Protein AF-A0A1I4KV75-F1 (afdb_monomer_lite)

Sequence (215 aa):
MKKFAAASISSIAAALMLLAGAPALAQSTPAAAPAVAAAATEPAKPIEPAVAAAVKELFVAMNYRSLMASGMQQMSNNLPVMMRNSMEAGINANPQLGPQDKQVAIVKAEARLPAVVKALQEFLADPKLVDEMMSEIAPLYAANFSVAEIKQLSVFYRSPLGAKMLALSPKLMSEGMQIGQRVVARRMAPLMQQLQAAEQAGKAEQATPAGKVEK

Radius of gyration: 30.88 Å; chains: 1; bounding box: 76×96×61 Å

InterPro domains:
  IPR018637 Domain of unknown function DUF2059 [PF09832] (131-187)

Structure (mmCIF, N/CA/C/O backbone):
data_AF-A0A1I4KV75-F1
#
_entry.id   AF-A0A1I4KV75-F1
#
loop_
_atom_site.group_PDB
_atom_site.id
_atom_site.type_symbol
_atom_site.label_atom_id
_atom_site.label_alt_id
_atom_site.label_comp_id
_atom_site.label_asym_id
_atom_site.label_entity_id
_atom_site.label_seq_id
_atom_site.pdbx_PDB_ins_code
_atom_site.Cartn_x
_atom_site.Cartn_y
_atom_site.Cartn_z
_atom_site.occupancy
_atom_site.B_iso_or_equiv
_atom_site.auth_seq_id
_atom_site.auth_comp_id
_atom_site.auth_asym_id
_atom_site.auth_atom_id
_atom_site.pdbx_PDB_model_num
ATOM 1 N N . MET A 1 1 ? -29.621 -41.730 36.457 1.00 39.56 1 MET A N 1
ATOM 2 C CA . MET A 1 1 ? -29.965 -42.237 35.111 1.00 39.56 1 MET A CA 1
ATOM 3 C C . MET A 1 1 ? -29.889 -41.069 34.139 1.00 39.56 1 MET A C 1
ATOM 5 O O . MET A 1 1 ? -30.526 -40.055 34.375 1.00 39.56 1 MET A O 1
ATOM 9 N N . LYS A 1 2 ? -29.023 -41.181 33.126 1.00 38.41 2 LYS A N 1
ATOM 10 C CA . LYS A 1 2 ? -28.831 -40.223 32.022 1.00 38.41 2 LYS A CA 1
ATOM 11 C C . LYS A 1 2 ? -30.105 -40.128 31.179 1.00 38.41 2 LYS A C 1
ATOM 13 O O . LYS A 1 2 ? -30.609 -41.200 30.869 1.00 38.41 2 LYS A O 1
ATOM 18 N N . LYS A 1 3 ? -30.494 -38.935 30.700 1.00 39.47 3 LYS A N 1
ATOM 19 C CA . LYS A 1 3 ? -30.860 -38.684 29.284 1.00 39.47 3 LYS A CA 1
ATOM 20 C C . LYS A 1 3 ? -30.589 -37.216 28.917 1.00 39.47 3 LYS A C 1
ATOM 22 O O . LYS A 1 3 ? -31.153 -36.304 29.505 1.00 39.47 3 LYS A O 1
ATOM 27 N N . PHE A 1 4 ? -29.679 -37.045 27.962 1.00 35.34 4 PHE A N 1
ATOM 28 C CA . PHE A 1 4 ? -29.367 -35.813 27.244 1.00 35.34 4 PHE A CA 1
ATOM 29 C C . PHE A 1 4 ? -30.468 -35.536 26.211 1.00 35.34 4 PHE A C 1
ATOM 31 O O . PHE A 1 4 ? -30.899 -36.467 25.531 1.00 35.34 4 PHE A O 1
ATOM 38 N N . ALA A 1 5 ? -30.884 -34.277 26.061 1.00 40.34 5 ALA A N 1
ATOM 39 C CA . ALA A 1 5 ? -31.652 -33.827 24.904 1.00 40.34 5 ALA A CA 1
ATOM 40 C C . ALA A 1 5 ? -30.663 -33.354 23.829 1.00 40.34 5 ALA A C 1
ATOM 42 O O . ALA A 1 5 ? -29.937 -32.380 24.025 1.00 40.34 5 ALA A O 1
ATOM 43 N N . ALA A 1 6 ? -30.597 -34.102 22.730 1.00 37.25 6 ALA A N 1
ATOM 44 C CA . ALA A 1 6 ? -29.798 -33.785 21.558 1.00 37.25 6 ALA A CA 1
ATOM 45 C C . ALA A 1 6 ? -30.597 -32.887 20.607 1.00 37.25 6 ALA A C 1
ATOM 47 O O . ALA A 1 6 ? -31.755 -33.162 20.294 1.00 37.25 6 ALA A O 1
ATOM 48 N N . ALA A 1 7 ? -29.935 -31.832 20.140 1.00 35.97 7 ALA A N 1
ATOM 49 C CA . ALA A 1 7 ? -30.340 -31.030 19.001 1.00 35.97 7 ALA A CA 1
ATOM 50 C C . ALA A 1 7 ? -30.438 -31.898 17.735 1.00 35.97 7 ALA A C 1
ATOM 52 O O . ALA A 1 7 ? -29.604 -32.773 17.510 1.00 35.97 7 ALA A O 1
ATOM 53 N N . SER A 1 8 ? -31.430 -31.625 16.889 1.00 36.44 8 SER A N 1
ATOM 54 C CA . SER A 1 8 ? -31.461 -32.107 15.509 1.00 36.44 8 SER A CA 1
ATOM 55 C C . SER A 1 8 ? -31.565 -30.912 14.574 1.00 36.44 8 SER A C 1
ATOM 57 O O . SER A 1 8 ? -32.541 -30.168 14.576 1.00 36.44 8 SER A O 1
ATOM 59 N N . ILE A 1 9 ? -30.486 -30.736 13.821 1.00 41.66 9 ILE A N 1
ATOM 60 C CA . ILE A 1 9 ? -30.328 -29.851 12.674 1.00 41.66 9 ILE A CA 1
ATOM 61 C C . ILE A 1 9 ? -31.128 -30.472 11.522 1.00 41.66 9 ILE A C 1
ATOM 63 O O . ILE A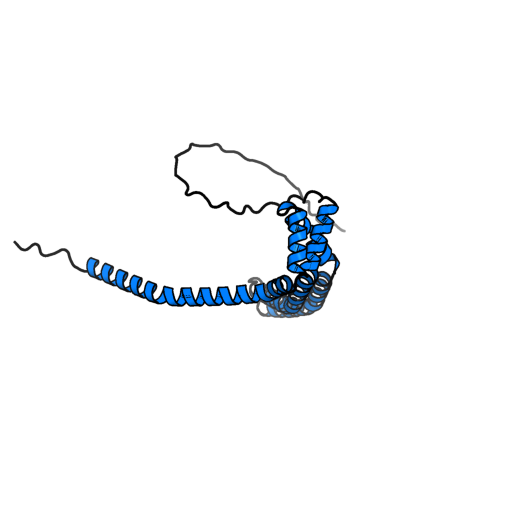 1 9 ? -31.000 -31.667 11.257 1.00 41.66 9 ILE A O 1
ATOM 67 N N . SER A 1 10 ? -31.945 -29.687 10.825 1.00 36.03 10 SER A N 1
ATOM 68 C CA . SER A 1 10 ? -32.497 -30.079 9.525 1.00 36.03 10 SER A CA 1
ATOM 69 C C . SER A 1 10 ? -32.381 -28.921 8.545 1.00 36.03 10 SER A C 1
ATOM 71 O O . SER A 1 10 ? -32.981 -27.865 8.722 1.00 36.03 10 SER A O 1
ATOM 73 N N . SER A 1 11 ? -31.551 -29.156 7.532 1.00 34.50 11 SER A N 1
ATOM 74 C CA . SER A 1 11 ? -31.360 -28.359 6.325 1.00 34.50 11 SER A CA 1
ATOM 75 C C . SER A 1 11 ? -32.553 -28.487 5.378 1.00 34.50 11 SER A C 1
ATOM 77 O O . SER A 1 11 ? -32.949 -29.610 5.090 1.00 34.50 11 SER A O 1
ATOM 79 N N . ILE A 1 12 ? -33.028 -27.374 4.806 1.00 41.50 12 ILE A N 1
ATOM 80 C CA . ILE A 1 12 ? -33.764 -27.298 3.523 1.00 41.50 12 ILE A CA 1
ATOM 81 C C . ILE A 1 12 ? -33.397 -25.921 2.925 1.00 41.50 12 ILE A C 1
ATOM 83 O O . ILE A 1 12 ? -33.737 -24.897 3.503 1.00 41.50 12 ILE A O 1
ATOM 87 N N . ALA A 1 13 ? -32.422 -25.801 2.020 1.00 34.25 13 ALA A N 1
ATOM 88 C CA . ALA A 1 13 ? -32.493 -26.025 0.570 1.00 34.25 13 ALA A CA 1
ATOM 89 C C . ALA A 1 13 ? -33.525 -25.139 -0.170 1.00 34.25 13 ALA A C 1
ATOM 91 O O . ALA A 1 13 ? -34.725 -25.294 -0.009 1.00 34.25 13 ALA A O 1
ATOM 92 N N . ALA A 1 14 ? -32.979 -24.223 -0.979 1.00 34.50 14 ALA A N 1
ATOM 93 C CA . ALA A 1 14 ? -33.470 -23.619 -2.224 1.00 34.50 14 ALA A CA 1
ATOM 94 C C . ALA A 1 14 ? -34.960 -23.731 -2.615 1.00 34.50 14 ALA A C 1
ATOM 96 O O . ALA A 1 14 ? -35.482 -24.827 -2.779 1.00 34.50 14 ALA A O 1
ATOM 97 N N . ALA A 1 15 ? -35.557 -22.589 -2.989 1.00 33.06 15 ALA A N 1
ATOM 98 C CA . ALA A 1 15 ? -35.981 -22.267 -4.367 1.00 33.06 15 ALA A CA 1
ATOM 99 C C . ALA A 1 15 ? -37.085 -21.191 -4.376 1.00 33.06 15 ALA A C 1
ATOM 101 O O . ALA A 1 15 ? -37.998 -21.250 -3.561 1.00 33.06 15 ALA A O 1
ATOM 102 N N . LEU A 1 16 ? -37.013 -20.249 -5.328 1.00 34.81 16 LEU A N 1
ATOM 103 C CA . LEU A 1 16 ? -38.038 -19.989 -6.362 1.00 34.81 16 LEU A CA 1
ATOM 104 C C . LEU A 1 16 ? -37.953 -18.552 -6.897 1.00 34.81 16 LEU A C 1
ATOM 106 O O . LEU A 1 16 ? -38.373 -17.588 -6.263 1.00 34.81 16 LEU A O 1
ATOM 110 N N . MET A 1 17 ? -37.438 -18.447 -8.124 1.00 40.31 17 MET A N 1
ATOM 111 C CA . MET A 1 17 ? -37.775 -17.373 -9.054 1.00 40.31 17 MET A CA 1
ATOM 112 C C . MET A 1 17 ? -39.230 -17.520 -9.520 1.00 40.31 17 MET A C 1
ATOM 114 O O . MET A 1 17 ? -39.648 -18.647 -9.780 1.00 40.31 17 MET A O 1
ATOM 118 N N . LEU A 1 18 ? -39.931 -16.396 -9.725 1.00 39.62 18 LEU A N 1
ATOM 119 C CA . LEU A 1 18 ? -40.628 -15.999 -10.971 1.00 39.62 18 LEU A CA 1
ATOM 120 C C . LEU A 1 18 ? -41.705 -14.935 -10.701 1.00 39.62 18 LEU A C 1
ATOM 122 O O . LEU A 1 18 ? -42.529 -15.119 -9.814 1.00 39.62 18 LEU A O 1
ATOM 126 N N . LEU A 1 19 ? -41.710 -13.882 -11.530 1.00 39.69 19 LEU A N 1
ATOM 127 C CA . LEU A 1 19 ? -42.854 -13.108 -12.065 1.00 39.69 19 LEU A CA 1
ATOM 128 C C . LEU A 1 19 ? -42.232 -12.013 -12.965 1.00 39.69 19 LEU A C 1
ATOM 130 O O . LEU A 1 19 ? -41.505 -11.158 -12.477 1.00 39.69 19 LEU A O 1
ATOM 134 N N . ALA A 1 20 ? -42.167 -12.217 -14.285 1.00 40.31 20 ALA A N 1
ATOM 135 C CA . ALA A 1 20 ? -43.175 -11.853 -15.297 1.00 40.31 20 ALA A CA 1
ATOM 136 C C . ALA A 1 20 ? -43.300 -10.327 -15.520 1.00 40.31 20 ALA A C 1
ATOM 138 O O . ALA A 1 20 ? -43.404 -9.553 -14.577 1.00 40.31 20 ALA A O 1
ATOM 139 N N . GLY A 1 21 ? -43.212 -9.915 -16.791 1.00 35.56 21 GLY A N 1
ATOM 140 C CA . GLY A 1 21 ? -42.805 -8.572 -17.217 1.00 35.56 21 GLY A CA 1
ATOM 141 C C . GLY A 1 21 ? -43.911 -7.573 -17.565 1.00 35.56 21 GLY A C 1
ATOM 142 O O . GLY A 1 21 ? -45.096 -7.875 -17.489 1.00 35.56 21 GLY A O 1
ATOM 143 N N . ALA A 1 22 ? -43.470 -6.384 -17.996 1.00 37.91 22 ALA A N 1
ATOM 144 C CA . ALA A 1 22 ? -44.224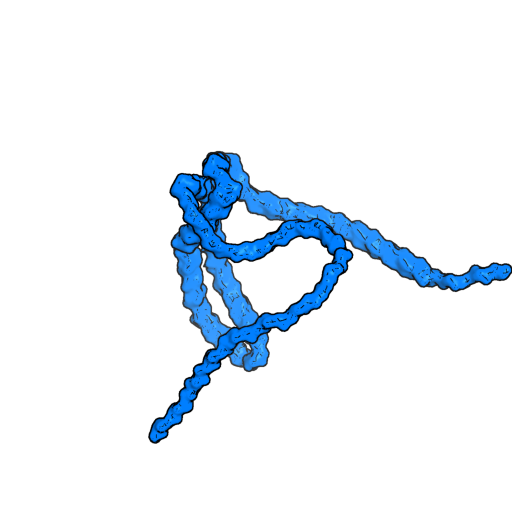 -5.354 -18.721 1.00 37.91 22 ALA A CA 1
ATOM 145 C C . ALA A 1 22 ? -43.234 -4.318 -19.331 1.00 37.91 22 ALA A C 1
ATOM 147 O O . ALA A 1 22 ? -42.076 -4.282 -18.915 1.00 37.91 22 ALA A O 1
ATOM 148 N N . PRO A 1 23 ? -43.639 -3.540 -20.355 1.00 43.91 23 PRO A N 1
ATOM 149 C CA . PRO A 1 23 ? -42.811 -3.206 -21.516 1.00 43.91 23 PRO A CA 1
ATOM 150 C C . PRO A 1 23 ? -42.036 -1.882 -21.426 1.00 43.91 23 PRO A C 1
ATOM 152 O O . PRO A 1 23 ? -42.284 -1.021 -20.586 1.00 43.91 23 PRO A O 1
ATOM 155 N N . ALA A 1 24 ? -41.105 -1.742 -22.370 1.00 45.03 24 ALA A N 1
ATOM 156 C CA . ALA A 1 24 ? -40.268 -0.581 -22.618 1.00 45.03 24 ALA A CA 1
ATOM 157 C C . ALA A 1 24 ? -41.059 0.730 -22.782 1.00 45.03 24 ALA A C 1
ATOM 159 O O . ALA A 1 24 ? -41.931 0.842 -23.642 1.00 45.03 24 ALA A O 1
ATOM 160 N N . LEU A 1 25 ? -40.640 1.756 -22.040 1.00 39.75 25 LEU A N 1
ATOM 161 C CA . LEU A 1 25 ? -40.755 3.149 -22.453 1.00 39.75 25 LEU A CA 1
ATOM 162 C C . LEU A 1 25 ? -39.356 3.753 -22.467 1.00 39.75 25 LEU A C 1
ATOM 164 O O . LEU A 1 25 ? -38.631 3.743 -21.473 1.00 39.75 25 LEU A O 1
ATOM 168 N N . ALA A 1 26 ? -38.989 4.226 -23.651 1.00 47.53 26 ALA A N 1
ATOM 169 C CA . ALA A 1 26 ? -37.747 4.902 -23.947 1.00 47.53 26 ALA A CA 1
ATOM 170 C C . ALA A 1 26 ? -37.521 6.081 -22.994 1.00 47.53 26 ALA A C 1
ATOM 172 O O . ALA A 1 26 ? -38.297 7.036 -22.977 1.00 47.53 26 ALA A O 1
ATOM 173 N N . GLN A 1 27 ? -36.418 6.036 -22.254 1.00 38.22 27 GLN A N 1
ATOM 174 C CA . GLN A 1 27 ? -35.777 7.223 -21.711 1.00 38.22 27 GLN A CA 1
ATOM 175 C C . GLN A 1 27 ? -34.290 7.112 -22.017 1.00 38.22 27 GLN A C 1
ATOM 177 O O . GLN A 1 27 ? -33.605 6.178 -21.607 1.00 38.22 27 GLN A O 1
ATOM 182 N N . SER A 1 28 ? -33.834 8.053 -22.832 1.00 46.66 28 SER A N 1
ATOM 183 C CA . SER A 1 28 ? -32.451 8.285 -23.213 1.00 46.66 28 SER A CA 1
ATOM 184 C C . SER A 1 28 ? -31.557 8.358 -21.976 1.00 46.66 28 SER A C 1
ATOM 186 O O . SER A 1 28 ? -31.542 9.366 -21.269 1.00 46.66 28 SER A O 1
ATOM 188 N N . THR A 1 29 ? -30.798 7.298 -21.724 1.00 37.59 29 THR A N 1
ATOM 189 C CA . THR A 1 29 ? -29.697 7.324 -20.766 1.00 37.59 29 THR A CA 1
ATOM 190 C C . THR A 1 29 ? -28.557 8.164 -21.344 1.00 37.59 29 THR A C 1
ATOM 192 O O . THR A 1 29 ? -28.150 7.905 -22.482 1.00 37.59 29 THR A O 1
ATOM 195 N N . PRO A 1 30 ? -27.996 9.135 -20.598 1.00 46.31 30 PRO A N 1
ATOM 196 C CA . PRO A 1 30 ? -26.697 9.689 -20.954 1.00 46.31 30 PRO A CA 1
ATOM 197 C C . PRO A 1 30 ? -25.707 8.523 -20.989 1.00 46.31 30 PRO A C 1
ATOM 199 O O . PRO A 1 30 ? -25.807 7.621 -20.157 1.00 46.31 30 PRO A O 1
ATOM 202 N N . ALA A 1 31 ? -24.810 8.510 -21.979 1.00 46.38 31 ALA A N 1
ATOM 203 C CA . ALA A 1 31 ? -23.791 7.479 -22.127 1.00 46.38 31 ALA A CA 1
ATOM 204 C C . ALA A 1 31 ? -23.115 7.241 -20.771 1.00 46.38 31 ALA A C 1
ATOM 206 O O . ALA A 1 31 ? -22.368 8.087 -20.276 1.00 46.38 31 ALA A O 1
ATOM 207 N N . ALA A 1 32 ? -23.449 6.113 -20.144 1.00 44.62 32 ALA A N 1
ATOM 208 C CA . ALA A 1 32 ? -22.821 5.686 -18.918 1.00 44.62 32 ALA A CA 1
ATOM 209 C C . ALA A 1 32 ? -21.340 5.501 -19.247 1.00 44.62 32 ALA A C 1
ATOM 211 O O . ALA A 1 32 ? -20.982 4.664 -20.078 1.00 44.62 32 ALA A O 1
ATOM 212 N N . ALA A 1 33 ? -20.480 6.303 -18.613 1.00 49.75 33 ALA A N 1
ATOM 213 C CA . ALA A 1 33 ? -19.083 5.933 -18.457 1.00 49.75 33 ALA A CA 1
ATOM 214 C C . ALA A 1 33 ? -19.054 4.471 -17.985 1.00 49.75 33 ALA A C 1
ATOM 216 O O . ALA A 1 33 ? -19.906 4.114 -17.161 1.00 49.75 33 ALA A O 1
ATOM 217 N N . PRO A 1 34 ? -18.163 3.615 -18.515 1.00 47.00 34 PRO A N 1
ATOM 218 C CA . PRO A 1 34 ? -18.178 2.207 -18.169 1.00 47.00 34 PRO A CA 1
ATOM 219 C C . PRO A 1 34 ? -18.080 2.105 -16.650 1.00 47.00 34 PRO A C 1
ATOM 221 O O . PRO A 1 34 ? -17.081 2.502 -16.048 1.00 47.00 34 PRO A O 1
ATOM 224 N N . ALA A 1 35 ? -19.168 1.637 -16.035 1.00 43.81 35 ALA A N 1
ATOM 225 C CA . ALA A 1 35 ? -19.157 1.222 -14.654 1.00 43.81 35 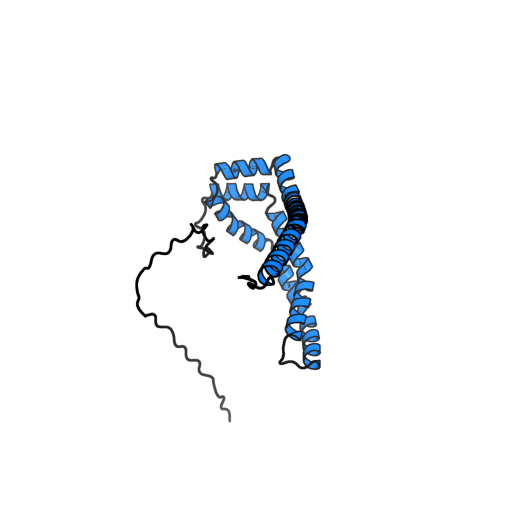ALA A CA 1
ATOM 226 C C . ALA A 1 35 ? -18.014 0.218 -14.558 1.00 43.81 35 ALA A C 1
ATOM 228 O O . ALA A 1 35 ? -17.996 -0.767 -15.301 1.00 43.81 35 ALA A O 1
ATOM 229 N N . VAL A 1 36 ? -17.035 0.505 -13.704 1.00 45.78 36 VAL A N 1
ATOM 230 C CA . VAL A 1 36 ? -16.000 -0.457 -13.343 1.00 45.78 36 VAL A CA 1
ATOM 231 C C . VAL A 1 36 ? -16.746 -1.557 -12.600 1.00 45.78 36 VAL A C 1
ATOM 233 O O . VAL A 1 36 ? -16.941 -1.492 -11.388 1.00 45.78 36 VAL A O 1
ATOM 236 N N . ALA A 1 37 ? -17.305 -2.497 -13.360 1.00 45.00 37 ALA A N 1
ATOM 237 C CA . ALA A 1 37 ? -17.907 -3.692 -12.825 1.00 45.00 37 ALA A CA 1
ATOM 238 C C . ALA A 1 37 ? -16.833 -4.318 -11.944 1.00 45.00 37 ALA A C 1
ATOM 240 O O . ALA A 1 37 ? -15.688 -4.468 -12.379 1.00 45.00 37 ALA A O 1
ATOM 241 N N . ALA A 1 38 ? -17.187 -4.619 -10.697 1.00 45.78 38 ALA A N 1
ATOM 242 C CA . ALA A 1 38 ? -16.385 -5.479 -9.852 1.00 45.78 38 ALA A CA 1
ATOM 243 C C . ALA A 1 38 ? -16.234 -6.801 -10.609 1.00 45.78 38 ALA A C 1
ATOM 245 O O . ALA A 1 38 ? -17.130 -7.644 -10.592 1.00 45.78 38 ALA A O 1
ATOM 246 N N . ALA A 1 39 ? -15.149 -6.920 -11.374 1.00 44.09 39 ALA A N 1
ATOM 247 C CA . ALA A 1 39 ? -14.802 -8.138 -12.060 1.00 44.09 39 ALA A CA 1
ATOM 248 C C . ALA A 1 39 ? -14.574 -9.160 -10.954 1.00 44.09 39 ALA A C 1
ATOM 250 O O . ALA A 1 39 ? -13.638 -9.035 -10.163 1.00 44.09 39 ALA A O 1
ATOM 251 N N . ALA A 1 40 ? -15.480 -10.132 -10.863 1.00 44.16 40 ALA A N 1
ATOM 252 C CA . ALA A 1 40 ? -15.180 -11.372 -10.183 1.00 44.16 40 ALA A CA 1
ATOM 253 C C . ALA A 1 40 ? -13.832 -11.847 -10.738 1.00 44.16 40 ALA A C 1
ATOM 255 O O . ALA A 1 40 ? -13.671 -11.956 -11.955 1.00 44.16 40 ALA A O 1
ATOM 256 N N . THR A 1 41 ? -12.849 -12.021 -9.860 1.00 50.25 41 THR A N 1
ATOM 257 C CA . THR A 1 41 ? -11.524 -12.526 -10.203 1.00 50.25 41 THR A CA 1
ATOM 258 C C . THR A 1 41 ? -11.677 -13.955 -10.707 1.00 50.25 41 THR A C 1
ATOM 260 O O . THR A 1 41 ? -11.640 -14.907 -9.929 1.00 50.25 41 THR A O 1
ATOM 263 N N . GLU A 1 42 ? -11.903 -14.111 -12.013 1.00 49.50 42 GLU A N 1
ATOM 264 C CA . GLU A 1 42 ? -11.624 -15.374 -12.681 1.00 49.50 42 GLU A CA 1
ATOM 265 C C . GLU A 1 42 ? -10.142 -15.699 -12.450 1.00 49.50 42 GLU A C 1
ATOM 267 O O . GLU A 1 42 ? -9.301 -14.799 -12.568 1.00 49.50 42 GLU A O 1
ATOM 272 N N . PRO A 1 43 ? -9.801 -16.951 -12.099 1.00 52.69 43 PRO A N 1
ATOM 273 C CA . PRO A 1 43 ? -8.411 -17.347 -11.951 1.00 52.69 43 PRO A CA 1
ATOM 274 C C . PRO A 1 43 ? -7.674 -17.036 -13.253 1.00 52.69 43 PRO A C 1
ATOM 276 O O . PRO A 1 43 ? -8.072 -17.476 -14.336 1.00 52.69 43 PRO A O 1
ATOM 279 N N . ALA A 1 44 ? -6.624 -16.224 -13.143 1.00 58.62 44 ALA A N 1
ATOM 280 C CA . ALA A 1 44 ? -5.881 -15.757 -14.296 1.00 58.62 44 ALA A CA 1
ATOM 281 C C . ALA A 1 44 ? -5.327 -16.951 -15.087 1.00 58.62 44 ALA A C 1
ATOM 283 O O . ALA A 1 44 ? -4.745 -17.879 -14.520 1.00 58.62 44 ALA A O 1
ATOM 284 N N . LYS A 1 45 ? -5.499 -16.931 -16.415 1.00 62.84 45 LYS A N 1
ATOM 285 C CA . LYS A 1 45 ? -4.897 -17.945 -17.291 1.00 62.84 45 LYS A CA 1
ATOM 286 C C . LYS A 1 45 ? -3.380 -17.997 -17.048 1.00 62.84 45 LYS A C 1
ATOM 288 O O . LYS A 1 45 ? -2.770 -16.932 -16.919 1.00 62.84 45 LYS A O 1
ATOM 293 N N . PRO A 1 46 ? -2.762 -19.194 -17.032 1.00 67.44 46 PRO A N 1
ATOM 294 C CA . PRO A 1 46 ? -1.317 -19.317 -16.892 1.00 67.44 46 PRO A CA 1
ATOM 295 C C . PRO A 1 46 ? -0.598 -18.468 -17.946 1.00 67.44 46 PRO A C 1
ATOM 297 O O . PRO A 1 46 ? -0.848 -18.607 -19.143 1.00 67.44 46 PRO A O 1
ATOM 300 N N . ILE A 1 47 ? 0.274 -17.572 -17.493 1.00 76.81 47 ILE A N 1
ATOM 301 C CA . ILE A 1 47 ? 1.076 -16.711 -18.366 1.00 76.81 47 ILE A CA 1
ATOM 302 C C . ILE A 1 47 ? 2.210 -17.512 -19.012 1.00 76.81 47 ILE A C 1
ATOM 304 O O . ILE A 1 47 ? 2.829 -18.362 -18.370 1.00 76.81 47 ILE A O 1
ATOM 308 N N . GLU A 1 48 ? 2.510 -17.228 -20.282 1.00 83.69 48 GLU A N 1
ATOM 309 C CA . GLU A 1 48 ? 3.635 -17.864 -20.970 1.00 83.69 48 GLU A CA 1
ATOM 310 C C . GLU A 1 48 ? 4.961 -17.594 -20.229 1.00 83.69 48 GLU A C 1
ATOM 312 O O . GLU A 1 48 ? 5.172 -16.477 -19.739 1.00 83.69 48 GLU A O 1
ATOM 317 N N . PRO A 1 49 ? 5.909 -18.553 -20.186 1.00 84.81 49 PRO A N 1
ATOM 318 C CA . PRO A 1 49 ? 7.142 -18.411 -19.406 1.00 84.81 49 PRO A CA 1
ATOM 319 C C . PRO A 1 49 ? 7.968 -17.162 -19.747 1.00 84.81 49 PRO A C 1
ATOM 321 O O . PRO A 1 49 ? 8.536 -16.525 -18.860 1.00 84.81 49 PRO A O 1
ATOM 324 N N . ALA A 1 50 ? 8.015 -16.776 -21.026 1.00 83.00 50 ALA A N 1
ATOM 325 C CA . ALA A 1 50 ? 8.731 -15.580 -21.470 1.00 83.00 50 ALA A CA 1
ATOM 326 C C . ALA A 1 50 ? 8.086 -14.281 -20.953 1.00 83.00 50 ALA A C 1
ATOM 328 O O . ALA A 1 50 ? 8.796 -13.335 -20.602 1.00 83.00 50 ALA A O 1
ATOM 329 N N . VAL A 1 51 ? 6.752 -14.243 -20.873 1.00 86.50 51 VAL A N 1
ATOM 330 C CA . VAL A 1 51 ? 5.991 -13.117 -20.317 1.00 86.50 51 VAL A CA 1
ATOM 331 C C . VAL A 1 51 ? 6.226 -13.038 -18.809 1.00 86.50 51 VAL A C 1
ATOM 333 O O . VAL A 1 51 ? 6.564 -11.974 -18.296 1.00 86.50 51 VAL A O 1
ATOM 336 N N . ALA A 1 52 ? 6.140 -14.174 -18.111 1.00 88.44 52 ALA A N 1
ATOM 337 C CA . ALA A 1 52 ? 6.389 -14.261 -16.673 1.00 88.44 52 ALA A CA 1
ATOM 338 C C . ALA A 1 52 ? 7.789 -13.756 -16.293 1.00 88.44 52 ALA A C 1
ATOM 340 O O . ALA A 1 52 ? 7.942 -12.970 -15.356 1.00 88.44 52 ALA A O 1
ATOM 341 N N . ALA A 1 53 ? 8.809 -14.155 -17.058 1.00 90.62 53 ALA A N 1
ATOM 342 C CA . ALA A 1 53 ? 10.173 -13.678 -16.865 1.00 90.62 53 ALA A CA 1
ATOM 343 C C . ALA A 1 53 ? 10.278 -12.157 -17.065 1.00 90.62 53 ALA A C 1
ATOM 345 O O . ALA A 1 53 ? 10.853 -11.471 -16.223 1.00 90.62 53 ALA A O 1
ATOM 346 N N . ALA A 1 54 ? 9.681 -11.608 -18.129 1.00 93.50 54 ALA A N 1
ATOM 347 C CA . ALA A 1 54 ? 9.706 -10.167 -18.387 1.00 93.50 54 ALA A CA 1
ATOM 348 C C . ALA A 1 54 ? 9.010 -9.356 -17.278 1.00 93.50 54 ALA A C 1
ATOM 350 O O . ALA A 1 54 ? 9.532 -8.328 -16.849 1.00 93.50 54 ALA A O 1
ATOM 351 N N . VAL A 1 55 ? 7.867 -9.828 -16.770 1.00 95.38 55 VAL A N 1
ATOM 352 C CA . VAL A 1 55 ? 7.150 -9.175 -15.662 1.00 95.38 55 VAL A CA 1
ATOM 353 C C . VAL A 1 55 ? 7.962 -9.219 -14.368 1.00 95.38 55 VAL A C 1
ATOM 355 O O . VAL A 1 55 ? 8.047 -8.221 -13.654 1.00 95.38 55 VAL A O 1
ATOM 358 N N . LYS A 1 56 ? 8.627 -10.343 -14.080 1.00 93.19 56 LYS A N 1
ATOM 359 C CA . LYS A 1 56 ? 9.522 -10.450 -12.922 1.00 93.19 56 LYS A CA 1
ATOM 360 C C . LYS A 1 56 ? 10.655 -9.424 -12.992 1.00 93.19 56 LYS A C 1
ATOM 362 O O . LYS A 1 56 ? 10.934 -8.755 -11.998 1.00 93.19 56 LYS A O 1
ATOM 367 N N . GLU A 1 57 ? 11.272 -9.263 -14.161 1.00 95.12 57 GLU A N 1
ATOM 368 C CA . GLU A 1 57 ? 12.309 -8.251 -14.390 1.00 95.12 57 GLU A CA 1
ATOM 369 C C . GLU A 1 57 ? 11.782 -6.824 -14.186 1.00 95.12 57 GLU A C 1
ATOM 371 O O . GLU A 1 57 ? 12.467 -5.998 -13.572 1.00 95.12 57 GLU A O 1
ATOM 376 N N . LEU A 1 58 ? 10.550 -6.547 -14.626 1.00 96.31 58 LEU A N 1
ATOM 377 C CA . LEU A 1 58 ? 9.884 -5.266 -14.396 1.00 96.31 58 LEU A CA 1
ATOM 378 C C . LEU A 1 58 ? 9.660 -5.005 -12.903 1.00 96.31 58 LEU A C 1
ATOM 380 O O . LEU A 1 58 ? 9.976 -3.922 -12.415 1.00 96.31 58 LEU A O 1
ATOM 384 N N . PHE A 1 59 ? 9.177 -5.990 -12.145 1.00 96.25 59 PHE A N 1
ATOM 385 C CA . PHE A 1 59 ? 8.979 -5.838 -10.701 1.00 96.25 59 PHE A CA 1
ATOM 386 C C . PHE A 1 59 ? 10.280 -5.578 -9.947 1.00 96.25 59 PHE A C 1
ATOM 388 O O . PHE A 1 59 ? 10.286 -4.803 -8.987 1.00 96.25 59 PHE A O 1
ATOM 395 N N . VAL A 1 60 ? 11.387 -6.174 -10.394 1.00 96.00 60 VAL A N 1
ATOM 396 C CA . VAL A 1 60 ? 12.721 -5.844 -9.880 1.00 96.00 60 VAL A CA 1
ATOM 397 C C . VAL A 1 60 ? 13.083 -4.399 -10.227 1.00 96.00 60 VAL A C 1
ATOM 399 O O . VAL A 1 60 ? 13.475 -3.650 -9.339 1.00 96.00 60 VAL A O 1
ATOM 402 N N . ALA A 1 61 ? 12.901 -3.976 -11.483 1.00 96.12 61 ALA A N 1
ATOM 403 C CA . ALA A 1 61 ? 13.182 -2.604 -11.918 1.00 96.12 61 ALA A CA 1
ATOM 404 C C . ALA A 1 61 ? 12.370 -1.548 -11.144 1.00 96.12 61 ALA A C 1
ATOM 406 O O . ALA A 1 61 ? 12.866 -0.460 -10.868 1.00 96.12 61 ALA A O 1
ATOM 407 N N . MET A 1 62 ? 11.137 -1.882 -10.760 1.00 95.38 62 MET A N 1
ATOM 408 C CA . MET A 1 62 ? 10.242 -1.023 -9.983 1.00 95.38 62 MET A CA 1
ATOM 409 C C . MET A 1 62 ? 10.427 -1.144 -8.462 1.00 95.38 62 MET A C 1
ATOM 411 O O . MET A 1 62 ? 9.660 -0.548 -7.712 1.00 95.38 62 MET A O 1
ATOM 415 N N . ASN A 1 63 ? 11.391 -1.932 -7.971 1.00 94.06 63 ASN A N 1
ATOM 416 C CA . ASN A 1 63 ? 11.569 -2.209 -6.538 1.00 94.06 63 ASN A CA 1
ATOM 417 C C . ASN A 1 63 ? 10.287 -2.704 -5.834 1.00 94.06 63 ASN A C 1
ATOM 419 O O . ASN A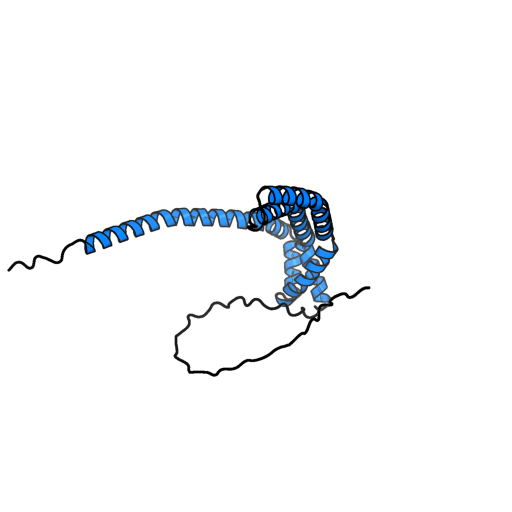 1 63 ? 10.078 -2.450 -4.645 1.00 94.06 63 ASN A O 1
ATOM 423 N N . TYR A 1 64 ? 9.426 -3.423 -6.556 1.00 92.81 64 TYR A N 1
ATOM 424 C CA . TYR A 1 64 ? 8.054 -3.710 -6.134 1.00 92.81 64 TYR A CA 1
ATOM 425 C C . TYR A 1 64 ? 7.994 -4.517 -4.831 1.00 92.81 64 TYR A C 1
ATOM 427 O O . TYR A 1 64 ? 7.226 -4.199 -3.926 1.00 92.81 64 TYR A O 1
ATOM 435 N N . ARG A 1 65 ? 8.897 -5.493 -4.681 1.00 93.81 65 ARG A N 1
ATOM 436 C CA . ARG A 1 65 ? 9.054 -6.280 -3.449 1.00 93.81 65 ARG A CA 1
ATOM 437 C C . ARG A 1 65 ? 9.380 -5.415 -2.236 1.00 93.81 65 ARG A C 1
ATOM 439 O O . ARG A 1 65 ? 8.761 -5.570 -1.191 1.00 93.81 65 ARG A O 1
ATOM 446 N N . SER A 1 66 ? 10.362 -4.523 -2.373 1.00 92.75 66 SER A N 1
ATOM 447 C CA . SER A 1 66 ? 10.783 -3.639 -1.280 1.00 92.75 66 SER A CA 1
ATOM 448 C C . SER A 1 66 ? 9.657 -2.682 -0.892 1.00 92.75 66 SER A C 1
ATOM 450 O O . SER A 1 66 ? 9.390 -2.480 0.292 1.00 92.75 66 SER A O 1
ATOM 452 N N . LEU A 1 67 ? 8.944 -2.156 -1.892 1.00 92.00 67 LEU A N 1
ATOM 453 C CA . LEU A 1 67 ? 7.777 -1.306 -1.687 1.00 92.00 67 LEU A CA 1
ATOM 454 C C . LEU A 1 67 ? 6.672 -2.038 -0.908 1.00 92.00 67 LEU A C 1
ATOM 456 O O . LEU A 1 67 ? 6.187 -1.511 0.091 1.00 92.00 67 LEU A O 1
ATOM 460 N N . MET A 1 68 ? 6.313 -3.259 -1.319 1.00 93.25 68 MET A N 1
ATOM 461 C CA . MET A 1 68 ? 5.312 -4.078 -0.627 1.00 93.25 68 MET A CA 1
ATOM 462 C C . MET A 1 68 ? 5.730 -4.424 0.799 1.00 93.25 68 MET A C 1
ATOM 464 O O . MET A 1 68 ? 4.958 -4.199 1.727 1.00 93.25 68 MET A O 1
ATOM 468 N N . ALA A 1 69 ? 6.958 -4.913 0.983 1.00 92.50 69 ALA A N 1
ATOM 469 C CA . ALA A 1 69 ? 7.481 -5.260 2.300 1.00 92.50 69 ALA A CA 1
ATOM 470 C C . ALA A 1 69 ? 7.490 -4.044 3.240 1.00 92.50 69 ALA A C 1
ATOM 472 O O . ALA A 1 69 ? 7.070 -4.140 4.390 1.00 92.50 69 ALA A O 1
ATOM 473 N N . SER A 1 70 ? 7.887 -2.871 2.738 1.00 92.44 70 SER A N 1
ATOM 474 C CA . SER A 1 70 ? 7.854 -1.624 3.509 1.00 92.44 70 SER A CA 1
ATOM 475 C C . SER A 1 70 ? 6.425 -1.222 3.888 1.00 92.44 70 SER A C 1
ATOM 477 O O . SER A 1 70 ? 6.188 -0.801 5.019 1.00 92.44 70 SER A O 1
ATOM 479 N N . GLY A 1 71 ? 5.461 -1.385 2.975 1.00 92.69 71 GLY A N 1
ATOM 480 C CA . GLY A 1 71 ? 4.044 -1.137 3.250 1.00 92.69 71 GLY A CA 1
ATOM 481 C C . GLY A 1 71 ? 3.478 -2.077 4.318 1.00 92.69 71 GLY A C 1
ATOM 482 O O . GLY A 1 71 ? 2.840 -1.620 5.268 1.00 92.69 71 GLY A O 1
ATOM 483 N N . MET A 1 72 ? 3.772 -3.377 4.223 1.00 94.56 72 MET A N 1
ATOM 484 C CA . MET A 1 72 ? 3.379 -4.360 5.239 1.00 94.56 72 MET A CA 1
ATOM 485 C C . MET A 1 72 ? 4.028 -4.065 6.590 1.00 94.56 72 MET A C 1
ATOM 487 O O . MET A 1 72 ? 3.353 -4.143 7.614 1.00 94.56 72 MET A O 1
ATOM 491 N N . GLN A 1 73 ? 5.297 -3.652 6.611 1.00 93.88 73 GLN A N 1
ATOM 492 C CA . GLN A 1 73 ? 5.980 -3.265 7.843 1.00 93.88 73 GLN A CA 1
ATOM 493 C C . GLN A 1 73 ? 5.314 -2.052 8.503 1.00 93.88 73 GLN A C 1
ATOM 495 O O . GLN A 1 73 ? 5.102 -2.044 9.715 1.00 93.88 73 GLN A O 1
ATOM 500 N N . GLN A 1 74 ? 4.945 -1.033 7.723 1.00 94.38 74 GLN A N 1
ATOM 501 C CA . GLN A 1 74 ? 4.207 0.122 8.242 1.00 94.38 74 GLN A CA 1
ATOM 502 C C . GLN A 1 74 ? 2.848 -0.291 8.816 1.00 94.38 74 GLN A C 1
ATOM 504 O O . GLN A 1 74 ? 2.479 0.152 9.905 1.00 94.38 74 GLN A O 1
ATOM 509 N N . MET A 1 75 ? 2.126 -1.178 8.126 1.00 95.06 75 MET A N 1
ATOM 510 C CA . MET A 1 75 ? 0.861 -1.717 8.623 1.00 95.06 75 MET A CA 1
ATOM 511 C C . MET A 1 75 ? 1.055 -2.504 9.926 1.00 95.06 75 MET A C 1
ATOM 513 O O . MET A 1 75 ? 0.343 -2.265 10.897 1.00 95.06 75 MET A O 1
ATOM 517 N N . SER A 1 76 ? 2.061 -3.377 9.974 1.00 95.31 76 SER A N 1
ATOM 518 C CA . SER A 1 76 ? 2.447 -4.184 11.138 1.00 95.31 76 SER A CA 1
ATOM 519 C C . SER A 1 76 ? 2.794 -3.327 12.364 1.00 95.31 76 SER A C 1
ATOM 521 O O . SER A 1 76 ? 2.389 -3.649 13.484 1.00 95.31 76 SER A O 1
ATOM 523 N N . ASN A 1 77 ? 3.464 -2.188 12.156 1.00 95.38 77 ASN A N 1
ATOM 524 C CA . ASN A 1 77 ? 3.795 -1.234 13.217 1.00 95.38 77 ASN A CA 1
ATOM 525 C C . ASN A 1 77 ? 2.552 -0.516 13.778 1.00 95.38 77 ASN A C 1
ATOM 527 O O . ASN A 1 77 ? 2.493 -0.228 14.973 1.00 95.38 77 ASN A O 1
ATOM 531 N N . ASN A 1 78 ? 1.553 -0.238 12.935 1.00 95.62 78 ASN A N 1
ATOM 532 C CA . ASN A 1 78 ? 0.330 0.475 13.330 1.00 95.62 78 ASN A CA 1
ATOM 533 C C . ASN A 1 78 ? -0.769 -0.455 13.869 1.00 95.62 78 ASN A C 1
ATOM 535 O O . ASN A 1 78 ? -1.666 -0.012 14.596 1.00 95.62 78 ASN A O 1
ATOM 539 N N . LEU A 1 79 ? -0.695 -1.744 13.537 1.00 95.38 79 LEU A N 1
ATOM 540 C CA . LEU A 1 79 ? -1.690 -2.754 13.877 1.00 95.38 79 LEU A CA 1
ATOM 541 C C . LEU A 1 79 ? -2.056 -2.805 15.375 1.00 95.38 79 LEU A C 1
ATOM 543 O O . LEU A 1 79 ? -3.252 -2.829 15.670 1.00 95.38 79 LEU A O 1
ATOM 547 N N . PRO A 1 80 ? -1.113 -2.755 16.341 1.00 95.25 80 PRO A N 1
ATOM 548 C CA . PRO A 1 80 ? -1.460 -2.874 17.758 1.00 95.25 80 PRO A CA 1
ATOM 549 C C . PRO A 1 80 ? -2.377 -1.748 18.244 1.00 95.25 80 PRO A C 1
ATOM 551 O O . PRO A 1 80 ? -3.307 -1.985 19.016 1.00 95.25 80 PRO A O 1
ATOM 554 N N . VAL A 1 81 ? -2.127 -0.518 17.784 1.00 95.94 81 VAL A N 1
ATOM 555 C CA . VAL A 1 81 ? -2.934 0.655 18.145 1.00 95.94 81 VAL A CA 1
ATOM 556 C C . VAL A 1 81 ? -4.317 0.551 17.511 1.00 95.94 81 VAL A C 1
ATOM 558 O O . VAL A 1 81 ? -5.319 0.728 18.200 1.00 95.94 81 VAL A O 1
ATOM 561 N N . MET A 1 82 ? -4.383 0.194 16.226 1.00 96.19 82 MET A N 1
ATOM 562 C CA . MET A 1 82 ? -5.655 0.027 15.521 1.00 96.19 82 MET A CA 1
ATOM 563 C C . MET A 1 82 ? -6.530 -1.049 16.174 1.00 96.19 82 MET A C 1
ATOM 565 O O . MET A 1 82 ? -7.718 -0.824 16.405 1.00 96.19 82 MET A O 1
ATOM 569 N N . MET A 1 83 ? -5.945 -2.200 16.512 1.00 95.69 83 MET A N 1
ATOM 570 C CA . MET A 1 83 ? -6.677 -3.297 17.141 1.00 95.69 83 MET A CA 1
ATOM 571 C C . MET A 1 83 ? -7.168 -2.934 18.538 1.00 95.69 83 MET A C 1
ATOM 573 O O . MET A 1 83 ? -8.319 -3.229 18.853 1.00 95.69 83 MET A O 1
ATOM 577 N N . ARG A 1 84 ? -6.344 -2.261 19.354 1.00 95.62 84 ARG A N 1
ATOM 578 C CA . ARG A 1 84 ? -6.767 -1.779 20.676 1.00 95.62 84 ARG A CA 1
ATOM 579 C C . ARG A 1 84 ? -7.970 -0.845 20.559 1.00 95.62 84 ARG A C 1
ATOM 581 O O . ARG A 1 84 ? -9.001 -1.104 21.171 1.00 95.62 84 ARG A O 1
ATOM 588 N N . ASN A 1 85 ? -7.871 0.169 19.701 1.00 96.44 85 ASN A N 1
ATOM 589 C CA . ASN A 1 85 ? -8.940 1.149 19.514 1.00 96.44 85 ASN A CA 1
ATOM 590 C C . ASN A 1 85 ? -10.233 0.489 19.006 1.00 96.44 85 ASN A C 1
ATOM 592 O O . ASN A 1 85 ? -11.318 0.778 19.505 1.00 96.44 85 ASN A O 1
ATOM 596 N N . SER A 1 86 ? -10.127 -0.429 18.037 1.00 95.44 86 SER A N 1
ATOM 597 C CA . SER A 1 86 ? -11.286 -1.159 17.507 1.00 95.44 86 SER A CA 1
ATOM 598 C C . SER A 1 86 ? -11.933 -2.063 18.559 1.00 95.44 86 SER A C 1
ATOM 600 O O . SER A 1 86 ? -13.157 -2.176 18.606 1.00 95.44 86 SER A O 1
ATOM 602 N N . MET A 1 87 ? -11.123 -2.719 19.389 1.00 95.25 87 MET A N 1
ATOM 603 C CA . MET A 1 87 ? -11.582 -3.588 20.468 1.00 95.25 87 MET A CA 1
ATOM 604 C C . MET A 1 87 ? -12.326 -2.789 21.544 1.00 95.25 87 MET A C 1
ATOM 606 O O . MET A 1 87 ? -13.447 -3.150 21.901 1.00 95.25 87 MET A O 1
ATOM 610 N N . GLU A 1 88 ? -11.744 -1.687 22.022 1.00 95.19 88 GLU A N 1
ATOM 611 C CA . GLU A 1 88 ? -12.373 -0.800 23.008 1.00 95.19 88 GLU A CA 1
ATOM 612 C C . GLU A 1 88 ? -13.690 -0.222 22.486 1.00 95.19 88 GLU A C 1
ATOM 614 O O . GLU A 1 88 ? -14.709 -0.276 23.177 1.00 95.19 88 GLU A O 1
ATOM 619 N N . ALA A 1 89 ? -13.702 0.273 21.245 1.00 96.38 89 ALA A N 1
ATOM 620 C CA . ALA A 1 89 ? -14.908 0.801 20.617 1.00 96.38 89 ALA A CA 1
ATOM 621 C C . ALA A 1 89 ? -16.022 -0.254 20.540 1.00 96.38 89 ALA A C 1
ATOM 623 O O . ALA A 1 89 ? -17.166 0.035 20.892 1.00 96.38 89 ALA A O 1
ATOM 624 N N . GLY A 1 90 ? -15.691 -1.489 20.146 1.00 95.88 90 GLY A N 1
ATOM 625 C CA . GLY A 1 90 ? -16.654 -2.590 20.071 1.00 95.88 90 GLY A CA 1
ATOM 626 C C . GLY A 1 90 ? -17.255 -2.966 21.429 1.00 95.88 90 GLY A C 1
ATOM 627 O O . GLY A 1 90 ? -18.465 -3.166 21.533 1.00 95.88 90 GLY A O 1
ATOM 628 N N . ILE A 1 91 ? -16.441 -3.013 22.489 1.00 96.06 91 ILE A N 1
ATOM 629 C CA . ILE A 1 91 ? -16.925 -3.300 23.850 1.00 96.06 91 ILE A CA 1
ATOM 630 C C . ILE A 1 91 ? -17.806 -2.153 24.362 1.00 96.06 91 ILE A C 1
ATOM 632 O O . ILE A 1 91 ? -18.885 -2.389 24.911 1.00 96.06 91 ILE A O 1
ATOM 636 N N . ASN A 1 92 ? -17.383 -0.908 24.141 1.00 94.94 92 ASN A N 1
ATOM 637 C CA . ASN A 1 92 ? -18.118 0.274 24.585 1.00 94.94 92 ASN A CA 1
ATOM 638 C C . ASN A 1 92 ? -19.466 0.432 23.875 1.00 94.94 92 ASN A C 1
ATOM 640 O O . ASN A 1 92 ? -20.442 0.829 24.516 1.00 94.94 92 ASN A O 1
ATOM 644 N N . ALA A 1 93 ? -19.543 0.066 22.595 1.00 96.25 93 ALA A N 1
ATOM 645 C CA . ALA A 1 93 ? -20.766 0.118 21.802 1.00 96.25 93 ALA A CA 1
ATOM 646 C C . ALA A 1 93 ? -21.778 -0.988 22.146 1.00 96.25 93 ALA A C 1
ATOM 648 O O . ALA A 1 93 ? -22.931 -0.888 21.736 1.00 96.25 93 ALA A O 1
ATOM 649 N N . ASN A 1 94 ? -21.394 -2.030 22.893 1.00 95.62 94 ASN A N 1
ATOM 650 C CA . ASN A 1 94 ? -22.301 -3.128 23.222 1.00 95.62 94 ASN A CA 1
ATOM 651 C C . ASN A 1 94 ? -23.352 -2.689 24.271 1.00 95.62 94 ASN A C 1
ATOM 653 O O . ASN A 1 94 ? -22.977 -2.403 25.416 1.00 95.62 94 ASN A O 1
ATOM 657 N N . PRO A 1 95 ? -24.658 -2.649 23.930 1.00 94.81 95 PRO A N 1
ATOM 658 C CA . PRO A 1 95 ? -25.707 -2.244 24.865 1.00 94.81 95 PRO A CA 1
ATOM 659 C C . PRO A 1 95 ? -26.065 -3.337 25.883 1.00 94.81 95 PRO A C 1
ATOM 661 O O . PRO A 1 95 ? -26.735 -3.046 26.866 1.00 94.81 95 PRO A O 1
ATOM 664 N N . GLN A 1 96 ? -25.630 -4.585 25.668 1.00 94.88 96 GLN A N 1
ATOM 665 C CA . GLN A 1 96 ? -25.915 -5.706 26.571 1.00 94.88 96 GLN A CA 1
ATOM 666 C C . GLN A 1 96 ? -24.973 -5.771 27.781 1.00 94.88 96 GLN A C 1
ATOM 668 O O . GLN A 1 96 ? -25.231 -6.536 28.705 1.00 94.88 96 GLN A O 1
ATOM 673 N N . LEU A 1 97 ? -23.879 -5.004 27.780 1.00 93.50 97 LEU A N 1
ATOM 674 C CA . LEU A 1 97 ? -22.907 -4.991 28.873 1.00 93.50 97 LEU A CA 1
ATOM 675 C C . LEU A 1 97 ? -23.125 -3.774 29.775 1.00 93.50 97 LEU A C 1
ATOM 677 O O . LEU A 1 97 ? -23.170 -2.637 29.296 1.00 93.50 97 LEU A O 1
ATOM 681 N N . GLY A 1 98 ? -23.190 -4.005 31.087 1.00 95.06 98 GLY A N 1
ATOM 682 C CA . GLY A 1 98 ? -23.135 -2.931 32.075 1.00 95.06 98 GLY A CA 1
ATOM 683 C C . GLY A 1 98 ? -21.734 -2.301 32.159 1.00 95.06 98 GLY A C 1
ATOM 684 O O . GLY A 1 98 ? -20.763 -2.881 31.670 1.00 95.06 98 GLY A O 1
ATOM 685 N N . PRO A 1 99 ? -21.575 -1.127 32.801 1.00 92.38 99 PRO A N 1
ATOM 686 C CA . PRO A 1 99 ? -20.279 -0.444 32.896 1.00 92.38 99 PRO A CA 1
ATOM 687 C C . PRO A 1 99 ? -19.161 -1.297 33.516 1.00 92.38 99 PRO A C 1
ATOM 689 O O . PRO A 1 99 ? -18.026 -1.270 33.045 1.00 92.38 99 PRO A O 1
ATOM 692 N N . GLN A 1 100 ? -19.481 -2.092 34.542 1.00 93.25 100 GLN A N 1
ATOM 693 C CA . GLN A 1 100 ? -18.511 -2.984 35.187 1.00 93.25 100 GLN A CA 1
ATOM 694 C C . GLN A 1 100 ? -18.114 -4.146 34.267 1.00 93.25 100 GLN A C 1
ATOM 696 O O . GLN A 1 100 ? -16.927 -4.433 34.118 1.00 93.25 100 GLN A O 1
ATOM 701 N N . ASP A 1 101 ? -19.083 -4.755 33.581 1.00 95.44 101 ASP A N 1
ATOM 702 C CA . ASP A 1 101 ? -18.823 -5.848 32.640 1.00 95.44 101 ASP A CA 1
ATOM 703 C C . ASP A 1 101 ? -17.979 -5.385 31.450 1.00 95.44 101 ASP A C 1
ATOM 705 O O . ASP A 1 101 ? -17.102 -6.117 30.992 1.00 95.44 101 ASP A O 1
ATOM 709 N N . LYS A 1 102 ? -18.189 -4.147 30.977 1.00 95.94 102 LYS A N 1
ATOM 710 C CA . LYS A 1 102 ? -17.353 -3.522 29.940 1.00 95.94 102 LYS A CA 1
ATOM 711 C C . LYS A 1 102 ? -15.903 -3.403 30.389 1.00 95.94 102 LYS A C 1
ATOM 713 O O . LYS A 1 102 ? -15.012 -3.810 29.648 1.00 95.94 102 LYS A O 1
ATOM 718 N N . GLN A 1 103 ? -15.659 -2.918 31.606 1.00 94.50 103 GLN A N 1
ATOM 719 C CA . GLN A 1 103 ? -14.298 -2.796 32.129 1.00 94.50 103 GLN A CA 1
ATOM 720 C C . GLN A 1 103 ? -13.610 -4.163 32.247 1.00 94.50 103 GLN A C 1
ATOM 722 O O . GLN A 1 103 ? -12.461 -4.320 31.833 1.00 94.50 103 GLN A O 1
ATOM 727 N N . VAL A 1 104 ? -14.317 -5.175 32.759 1.00 95.81 104 VAL A N 1
ATOM 728 C CA . VAL A 1 104 ? -13.801 -6.551 32.845 1.00 95.81 104 VAL A CA 1
ATOM 729 C C . VAL A 1 104 ? -13.514 -7.119 31.451 1.00 95.81 104 VAL A C 1
ATOM 731 O O . VAL A 1 104 ? -12.483 -7.765 31.241 1.00 95.81 104 VAL A O 1
ATOM 734 N N . ALA A 1 105 ? -14.396 -6.864 30.481 1.00 95.31 105 ALA A N 1
ATOM 735 C CA . ALA A 1 105 ? -14.213 -7.287 29.099 1.00 95.31 105 ALA A CA 1
ATOM 736 C C . ALA A 1 105 ? -12.986 -6.630 28.451 1.00 95.31 105 ALA A C 1
ATOM 738 O O . ALA A 1 105 ? -12.226 -7.339 27.790 1.00 95.31 105 ALA A O 1
ATOM 739 N N . ILE A 1 106 ? -12.755 -5.330 28.679 1.00 95.44 106 ILE A N 1
ATOM 740 C CA . ILE A 1 106 ? -11.571 -4.609 28.182 1.00 95.44 106 ILE A CA 1
ATOM 741 C C . ILE A 1 106 ? -10.301 -5.257 28.729 1.00 95.44 106 ILE A C 1
ATOM 743 O O . ILE A 1 106 ? -9.475 -5.707 27.942 1.00 95.44 106 ILE A O 1
ATOM 747 N N . VAL A 1 107 ? -10.188 -5.425 30.051 1.00 95.88 107 VAL A N 1
ATOM 748 C CA . VAL A 1 107 ? -9.001 -6.032 30.687 1.00 95.88 107 VA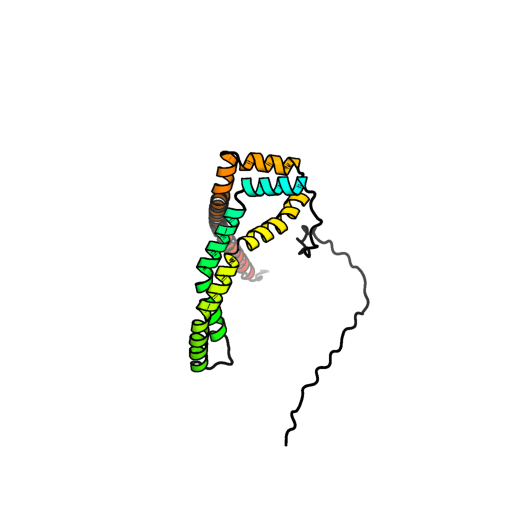L A CA 1
ATOM 749 C C . VAL A 1 107 ? -8.731 -7.441 30.145 1.00 95.88 107 VAL A C 1
ATOM 751 O O . VAL A 1 107 ? -7.598 -7.799 29.817 1.00 95.88 107 VAL A O 1
ATOM 754 N N . LYS A 1 108 ? -9.780 -8.261 30.001 1.00 95.12 108 LYS A N 1
ATOM 755 C CA . LYS A 1 108 ? -9.657 -9.620 29.453 1.00 95.12 108 LYS A CA 1
ATOM 756 C C . LYS A 1 108 ? -9.208 -9.618 27.991 1.00 95.12 108 LYS A C 1
ATOM 758 O O . LYS A 1 108 ? -8.475 -10.519 27.578 1.00 95.12 108 LYS A O 1
ATOM 763 N N . ALA A 1 109 ? -9.683 -8.661 27.202 1.00 94.00 109 ALA A N 1
ATOM 764 C CA . ALA A 1 109 ? -9.347 -8.550 25.794 1.00 94.00 109 ALA A CA 1
ATOM 765 C C . ALA A 1 109 ? -7.918 -8.007 25.602 1.00 94.00 109 ALA A C 1
ATOM 767 O O . ALA A 1 109 ? -7.153 -8.584 24.828 1.00 94.00 109 ALA A O 1
ATOM 768 N N . GLU A 1 110 ? -7.505 -7.014 26.394 1.00 94.25 110 GLU A N 1
ATOM 769 C CA . GLU A 1 110 ? -6.128 -6.508 26.439 1.00 94.25 110 GLU A CA 1
ATOM 770 C C . GLU A 1 110 ? -5.116 -7.605 26.775 1.00 94.25 110 GLU A C 1
ATOM 772 O O . GLU A 1 110 ? -4.075 -7.690 26.130 1.00 94.25 110 GLU A O 1
ATOM 777 N N . ALA A 1 111 ? -5.436 -8.506 27.708 1.00 96.31 111 ALA A N 1
ATOM 778 C CA . ALA A 1 111 ? -4.561 -9.628 28.050 1.00 96.31 111 ALA A CA 1
ATOM 779 C C . ALA A 1 111 ? -4.321 -10.598 26.874 1.00 96.31 111 ALA A C 1
ATOM 781 O O . ALA A 1 111 ? -3.302 -11.286 26.827 1.00 96.31 111 ALA A O 1
ATOM 782 N N . ARG A 1 112 ? -5.254 -10.669 25.916 1.00 94.75 112 ARG A N 1
ATOM 783 C CA . ARG A 1 112 ? -5.147 -11.523 24.718 1.00 94.75 112 ARG A CA 1
ATOM 784 C C . ARG A 1 112 ? -4.513 -10.799 23.536 1.00 94.75 112 ARG A C 1
ATOM 786 O O . ARG A 1 112 ? -3.968 -11.454 22.647 1.00 94.75 112 ARG A O 1
ATOM 793 N N . LEU A 1 113 ? -4.579 -9.470 23.524 1.00 95.06 113 LEU A N 1
ATOM 794 C CA . LEU A 1 113 ? -4.170 -8.645 22.397 1.00 95.06 113 LEU A CA 1
ATOM 795 C C . LEU A 1 113 ? -2.709 -8.878 21.962 1.00 95.06 113 LEU A C 1
ATOM 797 O O . LEU A 1 113 ? -2.506 -9.036 20.760 1.00 95.06 113 LEU A O 1
ATOM 801 N N . PRO A 1 114 ? -1.703 -8.996 22.856 1.00 95.62 114 PRO A N 1
ATOM 802 C CA . PRO A 1 114 ? -0.319 -9.241 22.444 1.00 95.62 114 PRO A CA 1
ATOM 803 C C . PRO A 1 114 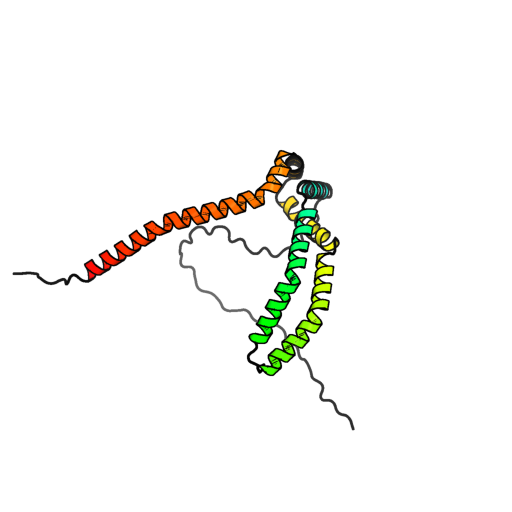? -0.132 -10.513 21.611 1.00 95.62 114 PRO A C 1
ATOM 805 O O . PRO A 1 114 ? 0.618 -10.501 20.640 1.00 95.62 114 PRO A O 1
ATOM 808 N N . ALA A 1 115 ? -0.827 -11.602 21.956 1.00 96.56 115 ALA A N 1
ATOM 809 C CA . ALA A 1 115 ? -0.725 -12.860 21.220 1.00 96.56 115 ALA A CA 1
ATOM 810 C C . ALA A 1 115 ? -1.336 -12.744 19.816 1.00 96.56 115 ALA A C 1
ATOM 812 O O . ALA A 1 115 ? -0.751 -13.221 18.846 1.00 96.56 115 ALA A O 1
ATOM 813 N N . VAL A 1 116 ? -2.484 -12.068 19.702 1.00 96.12 116 VAL A N 1
ATOM 814 C CA . VAL A 1 116 ? -3.140 -11.821 18.409 1.00 96.12 116 VAL A CA 1
ATOM 815 C C . VAL A 1 116 ? -2.292 -10.897 17.537 1.00 96.12 116 VAL A C 1
ATOM 817 O O . VAL A 1 116 ? -2.075 -11.189 16.364 1.00 96.12 116 VAL A O 1
ATOM 820 N N . VAL A 1 117 ? -1.777 -9.810 18.117 1.00 96.38 117 VAL A N 1
ATOM 821 C CA . VAL A 1 117 ? -0.867 -8.879 17.441 1.00 96.38 117 VAL A CA 1
ATOM 822 C C . VAL A 1 117 ? 0.351 -9.629 16.921 1.00 96.38 117 VAL A C 1
ATOM 824 O O . VAL A 1 117 ? 0.647 -9.524 15.739 1.00 96.38 117 VAL A O 1
ATOM 827 N N . LYS A 1 118 ? 1.010 -10.436 17.759 1.00 96.69 118 LYS A N 1
ATOM 828 C CA . LYS A 1 118 ? 2.179 -11.220 17.352 1.00 96.69 118 LYS A CA 1
ATOM 829 C C . LYS A 1 118 ? 1.868 -12.137 16.164 1.00 96.69 118 LYS A C 1
ATOM 831 O O . LYS A 1 118 ? 2.601 -12.104 15.185 1.00 96.69 118 LYS A O 1
ATOM 836 N N . ALA A 1 119 ? 0.772 -12.894 16.220 1.00 97.12 119 ALA A N 1
ATOM 837 C CA . ALA A 1 119 ? 0.388 -13.798 15.134 1.00 97.12 119 ALA A CA 1
ATOM 838 C C . ALA A 1 119 ? 0.149 -13.053 13.808 1.00 97.12 119 ALA A C 1
ATOM 840 O O . ALA A 1 119 ? 0.583 -13.502 12.750 1.00 97.12 119 ALA A O 1
ATOM 841 N N . LEU A 1 120 ? -0.506 -11.889 13.856 1.00 96.25 120 LEU A N 1
ATOM 842 C CA . LEU A 1 120 ? -0.715 -11.065 12.665 1.00 96.25 120 LEU A CA 1
ATOM 843 C C . LEU A 1 120 ? 0.581 -10.423 12.161 1.00 96.25 120 LEU A C 1
ATOM 845 O O . LEU A 1 120 ? 0.780 -10.325 10.956 1.00 96.25 120 LEU A O 1
ATOM 849 N N . GLN A 1 121 ? 1.473 -9.999 13.055 1.00 94.88 121 GLN A N 1
ATOM 850 C CA . GLN A 1 121 ? 2.781 -9.473 12.667 1.00 94.88 121 GLN A CA 1
ATOM 851 C C . GLN A 1 121 ? 3.638 -10.548 11.992 1.00 94.88 121 GLN A C 1
ATOM 853 O O . GLN A 1 121 ? 4.266 -10.259 10.979 1.00 94.88 121 GLN A O 1
ATOM 858 N N . GLU A 1 122 ? 3.628 -11.781 12.503 1.00 95.81 122 GLU A N 1
ATOM 859 C CA . GLU A 1 122 ? 4.302 -12.929 11.884 1.00 95.81 122 GLU A CA 1
ATOM 860 C C . GLU A 1 122 ? 3.718 -13.245 10.504 1.00 95.81 122 GLU A C 1
ATOM 862 O O . GLU A 1 122 ? 4.473 -13.420 9.552 1.00 95.81 122 GLU A O 1
ATOM 867 N N . PHE A 1 123 ? 2.388 -13.230 10.372 1.00 95.69 123 PHE A N 1
ATOM 868 C CA . PHE A 1 123 ? 1.712 -13.390 9.083 1.00 95.69 123 PHE A CA 1
ATOM 869 C C . PHE A 1 123 ? 2.138 -12.319 8.065 1.00 95.69 123 PHE A C 1
ATOM 871 O O . PHE A 1 123 ? 2.476 -12.641 6.931 1.00 95.69 123 PHE A O 1
ATOM 878 N N . LEU A 1 124 ? 2.166 -11.044 8.467 1.00 95.00 124 LEU A N 1
ATOM 879 C CA . LEU A 1 124 ? 2.556 -9.933 7.588 1.00 95.00 124 LEU A CA 1
ATOM 880 C C . LEU A 1 124 ? 4.055 -9.894 7.272 1.00 95.00 124 LEU A C 1
ATOM 882 O O . LEU A 1 124 ? 4.454 -9.270 6.291 1.00 95.00 124 LEU A O 1
ATOM 886 N N . ALA A 1 125 ? 4.883 -10.512 8.111 1.00 93.38 125 ALA A N 1
ATOM 887 C CA . ALA A 1 125 ? 6.320 -10.606 7.902 1.00 93.38 125 ALA A CA 1
ATOM 888 C C . ALA A 1 125 ? 6.720 -11.800 7.019 1.00 93.38 125 ALA A C 1
ATOM 890 O O . ALA A 1 125 ? 7.894 -11.897 6.656 1.00 93.38 125 ALA A O 1
ATOM 891 N N . ASP A 1 126 ? 5.793 -12.704 6.674 1.00 95.19 126 ASP A N 1
ATOM 892 C CA . ASP A 1 126 ? 6.099 -13.862 5.836 1.00 95.19 126 ASP A CA 1
ATOM 893 C C . ASP A 1 126 ? 6.471 -13.408 4.408 1.00 95.19 126 ASP A C 1
ATOM 895 O O . ASP A 1 126 ? 5.625 -12.871 3.685 1.00 95.19 126 ASP A O 1
ATOM 899 N N . PRO A 1 127 ? 7.716 -13.630 3.942 1.00 92.19 127 PRO A N 1
ATOM 900 C CA . PRO A 1 127 ? 8.113 -13.267 2.584 1.00 92.19 127 PRO A CA 1
ATOM 901 C C . PRO A 1 127 ? 7.287 -13.978 1.502 1.00 92.19 127 PRO A C 1
ATOM 903 O O . PRO A 1 127 ? 7.162 -13.436 0.400 1.00 92.19 127 PRO A O 1
ATOM 906 N N . LYS A 1 128 ? 6.692 -15.140 1.805 1.00 95.38 128 LYS A N 1
ATOM 907 C CA . LYS A 1 128 ? 5.808 -15.856 0.876 1.00 95.38 128 LYS A CA 1
ATOM 908 C C . LYS A 1 128 ? 4.541 -15.074 0.570 1.00 95.38 128 LYS A C 1
ATOM 910 O O . LYS A 1 128 ? 4.071 -15.131 -0.558 1.00 95.38 128 LYS A O 1
ATOM 915 N N . LEU A 1 129 ? 4.037 -14.283 1.519 1.00 93.94 129 LEU A N 1
ATOM 916 C CA . LEU A 1 129 ? 2.883 -13.420 1.278 1.00 93.94 129 LEU A CA 1
ATOM 917 C C . LEU A 1 129 ? 3.183 -12.417 0.154 1.00 93.94 129 LEU A C 1
ATOM 919 O O . LEU A 1 129 ? 2.367 -12.209 -0.741 1.00 93.94 129 LEU A O 1
ATOM 923 N N . VAL A 1 130 ? 4.387 -11.835 0.151 1.00 92.81 130 VAL A N 1
ATOM 924 C CA . VAL A 1 130 ? 4.833 -10.942 -0.930 1.00 92.81 130 VAL A CA 1
ATOM 925 C C . VAL A 1 130 ? 5.014 -11.712 -2.241 1.00 92.81 130 VAL A C 1
ATOM 927 O O . VAL A 1 130 ? 4.653 -11.197 -3.298 1.00 92.81 130 VAL A O 1
ATOM 930 N N . ASP A 1 131 ? 5.552 -12.934 -2.195 1.00 92.12 131 ASP A N 1
ATOM 931 C CA . ASP A 1 131 ? 5.699 -13.788 -3.383 1.00 92.12 131 ASP A CA 1
ATOM 932 C C . ASP A 1 131 ? 4.349 -14.093 -4.039 1.00 92.12 131 ASP A C 1
ATOM 934 O O . ASP A 1 131 ? 4.197 -13.906 -5.248 1.00 92.12 131 ASP A O 1
ATOM 938 N N . GLU A 1 132 ? 3.368 -14.501 -3.236 1.00 93.38 132 GLU A N 1
ATOM 939 C CA . GLU A 1 132 ? 2.005 -14.797 -3.669 1.00 93.38 132 GLU A CA 1
ATOM 940 C C . GLU A 1 132 ? 1.349 -13.553 -4.274 1.00 93.38 132 GLU A C 1
ATOM 942 O O . GLU A 1 132 ? 0.884 -13.599 -5.412 1.00 93.38 132 GLU A O 1
ATOM 947 N N . MET A 1 133 ? 1.419 -12.398 -3.603 1.00 92.31 133 MET A N 1
ATOM 948 C CA . MET A 1 133 ? 0.887 -11.143 -4.148 1.00 92.31 133 MET A CA 1
ATOM 949 C C . MET A 1 133 ? 1.527 -10.764 -5.486 1.00 92.31 133 MET A C 1
ATOM 951 O O . MET A 1 133 ? 0.830 -10.383 -6.425 1.00 92.31 133 MET A O 1
ATOM 955 N N . MET A 1 134 ? 2.853 -10.871 -5.605 1.00 91.75 134 MET A N 1
ATOM 956 C CA . MET A 1 134 ? 3.541 -10.603 -6.869 1.00 91.75 134 MET A CA 1
ATOM 957 C C . MET A 1 134 ? 3.103 -11.582 -7.966 1.00 91.75 134 MET A C 1
ATOM 959 O O . MET A 1 134 ? 2.965 -11.173 -9.119 1.00 91.75 134 MET A O 1
ATOM 963 N N . SER A 1 135 ? 2.869 -12.850 -7.623 1.00 91.00 135 SER A N 1
ATOM 964 C CA . SER A 1 135 ? 2.391 -13.859 -8.571 1.00 91.00 135 SER A CA 1
ATOM 965 C C . SER A 1 135 ? 0.975 -13.567 -9.076 1.00 91.00 135 SER A C 1
ATOM 967 O O . SER A 1 135 ? 0.736 -13.679 -10.274 1.00 91.00 135 SER A O 1
ATOM 969 N N . GLU A 1 136 ? 0.087 -13.079 -8.207 1.00 91.56 136 GLU A N 1
ATOM 970 C CA . GLU A 1 136 ? -1.291 -12.697 -8.548 1.00 91.56 136 GLU A CA 1
ATOM 971 C C . GLU A 1 136 ? -1.359 -11.395 -9.364 1.00 91.56 136 GLU A C 1
ATOM 973 O O . GLU A 1 136 ? -2.235 -11.210 -10.207 1.00 91.56 136 GLU A O 1
ATOM 978 N N . ILE A 1 137 ? -0.404 -10.481 -9.170 1.00 91.69 137 ILE A N 1
ATOM 979 C CA . ILE A 1 137 ? -0.344 -9.216 -9.920 1.00 91.69 137 ILE A CA 1
ATOM 980 C C . ILE A 1 137 ? 0.294 -9.410 -11.300 1.00 91.69 137 ILE A C 1
ATOM 982 O O . ILE A 1 137 ? -0.012 -8.663 -12.232 1.00 91.69 137 ILE A O 1
ATOM 986 N N . ALA A 1 138 ? 1.167 -10.404 -11.476 1.00 91.69 138 ALA A N 1
ATOM 987 C CA . ALA A 1 138 ? 1.877 -10.604 -12.737 1.00 91.69 138 ALA A CA 1
ATOM 988 C C . ALA A 1 138 ? 0.954 -10.766 -13.970 1.00 91.69 138 ALA A C 1
ATOM 990 O O . ALA A 1 138 ? 1.225 -10.121 -14.991 1.00 91.69 138 ALA A O 1
ATOM 991 N N . PRO A 1 139 ? -0.158 -11.527 -13.905 1.00 91.25 139 PRO A N 1
ATOM 992 C CA . PRO A 1 139 ? -1.127 -11.608 -14.993 1.00 91.25 139 PRO A CA 1
ATOM 993 C C . PRO A 1 139 ? -1.755 -10.269 -15.385 1.00 91.25 139 PRO A C 1
ATOM 995 O O . PRO A 1 139 ? -2.042 -10.069 -16.563 1.00 91.25 139 PRO A O 1
ATOM 998 N N . LEU A 1 140 ? -1.918 -9.325 -14.448 1.00 92.44 140 LEU A N 1
ATOM 999 C CA . LEU A 1 140 ? -2.437 -7.991 -14.772 1.00 92.44 140 LEU A CA 1
ATOM 1000 C C . LEU A 1 140 ? -1.500 -7.259 -15.737 1.00 92.44 140 LEU A C 1
ATOM 1002 O O . LEU A 1 140 ? -1.961 -6.631 -16.684 1.00 92.44 140 LEU A O 1
ATOM 1006 N N . TYR A 1 141 ? -0.185 -7.377 -15.559 1.00 91.62 141 TYR A N 1
ATOM 1007 C CA . TYR A 1 141 ? 0.777 -6.782 -16.489 1.00 91.62 141 TYR A CA 1
ATOM 1008 C C . TYR A 1 141 ? 0.781 -7.504 -17.837 1.00 91.62 141 TYR A C 1
ATOM 1010 O O . TYR A 1 141 ? 0.781 -6.849 -18.876 1.00 91.62 141 TYR A O 1
ATOM 1018 N N . ALA A 1 142 ? 0.719 -8.837 -17.823 1.00 87.50 142 ALA A N 1
ATOM 1019 C CA . ALA A 1 142 ? 0.655 -9.650 -19.036 1.00 87.50 142 ALA A CA 1
ATOM 1020 C C . ALA A 1 142 ? -0.598 -9.376 -19.887 1.00 87.50 142 ALA A C 1
ATOM 1022 O O . ALA A 1 142 ? -0.543 -9.476 -21.109 1.00 87.50 142 ALA A O 1
ATOM 1023 N N . ALA A 1 143 ? -1.721 -9.033 -19.250 1.00 90.88 143 ALA A N 1
ATOM 1024 C CA . ALA A 1 143 ? -2.978 -8.738 -19.931 1.00 90.88 143 ALA A CA 1
ATOM 1025 C C . ALA A 1 143 ? -3.025 -7.332 -20.554 1.00 90.88 143 ALA A C 1
ATOM 1027 O O . ALA A 1 143 ? -3.800 -7.109 -21.481 1.00 90.88 143 ALA A O 1
ATOM 1028 N N . ASN A 1 144 ? -2.229 -6.385 -20.045 1.00 93.75 144 ASN A N 1
ATOM 1029 C CA . ASN A 1 144 ? -2.297 -4.972 -20.440 1.00 93.75 144 ASN A CA 1
ATOM 1030 C C . ASN A 1 144 ? -1.101 -4.500 -21.275 1.00 93.75 144 ASN A C 1
ATOM 1032 O O . ASN A 1 144 ? -1.187 -3.455 -21.913 1.00 93.75 144 ASN A O 1
ATOM 1036 N N . PHE A 1 145 ? 0.003 -5.246 -21.275 1.00 93.12 145 PHE A N 1
ATOM 1037 C CA . PHE A 1 145 ? 1.219 -4.887 -21.993 1.00 93.12 145 PHE A CA 1
ATOM 1038 C C . PHE A 1 145 ? 1.763 -6.083 -22.765 1.00 93.12 145 PHE A C 1
ATOM 1040 O O . PHE A 1 145 ? 1.820 -7.207 -22.264 1.00 93.12 145 PHE A O 1
ATOM 1047 N N . SER A 1 146 ? 2.248 -5.830 -23.975 1.00 93.00 146 SER A N 1
ATOM 1048 C CA . SER A 1 146 ? 3.047 -6.805 -24.707 1.00 93.00 146 SER A CA 1
ATOM 1049 C C . SER A 1 146 ? 4.385 -7.060 -24.004 1.00 93.00 146 SER A C 1
ATOM 1051 O O . SER A 1 146 ? 4.920 -6.221 -23.273 1.00 93.00 146 SER A O 1
ATOM 1053 N N . VAL A 1 147 ? 5.008 -8.208 -24.291 1.00 92.75 147 VAL A N 1
ATOM 1054 C CA . VAL A 1 147 ? 6.352 -8.537 -23.776 1.00 92.75 147 VAL A CA 1
ATOM 1055 C C . VAL A 1 147 ? 7.381 -7.464 -24.146 1.00 92.75 147 VAL A C 1
ATOM 1057 O O . VAL A 1 147 ? 8.282 -7.171 -23.359 1.00 92.75 147 VAL A O 1
ATOM 1060 N N . ALA A 1 148 ? 7.262 -6.876 -25.340 1.00 94.44 148 ALA A N 1
ATOM 1061 C CA . ALA A 1 148 ? 8.155 -5.817 -25.793 1.00 94.44 148 ALA A CA 1
ATOM 1062 C C . ALA A 1 148 ? 8.006 -4.550 -24.934 1.00 94.44 148 ALA A C 1
ATOM 1064 O O . ALA A 1 148 ? 9.013 -4.000 -24.488 1.00 94.44 148 ALA A O 1
ATOM 1065 N N . GLU A 1 149 ? 6.775 -4.134 -24.633 1.00 95.88 149 GLU A N 1
ATOM 1066 C CA . GLU A 1 149 ? 6.493 -2.975 -23.775 1.00 95.88 149 GLU A CA 1
ATOM 1067 C C . GLU A 1 149 ? 6.952 -3.214 -22.333 1.00 95.88 149 GLU A C 1
ATOM 1069 O O . GLU A 1 149 ? 7.614 -2.356 -21.755 1.00 95.88 149 GLU A O 1
ATOM 1074 N N . ILE A 1 150 ? 6.716 -4.404 -21.769 1.00 95.62 150 ILE A N 1
ATOM 1075 C CA . ILE A 1 150 ? 7.192 -4.773 -20.421 1.00 95.62 150 ILE A CA 1
ATOM 1076 C C . ILE A 1 150 ? 8.722 -4.667 -20.329 1.00 95.62 150 ILE A C 1
ATOM 1078 O O . ILE A 1 150 ? 9.269 -4.154 -19.344 1.00 95.62 150 ILE A O 1
ATOM 1082 N N . LYS A 1 151 ? 9.438 -5.107 -21.372 1.00 95.38 151 LYS A N 1
ATOM 1083 C CA . LYS A 1 151 ? 10.900 -4.974 -21.453 1.00 95.38 151 LYS A CA 1
ATOM 1084 C C . LYS A 1 151 ? 11.331 -3.510 -21.540 1.00 95.38 151 LYS A C 1
ATOM 1086 O O . LYS A 1 151 ? 12.272 -3.120 -20.852 1.00 95.38 151 LYS A O 1
ATOM 1091 N N . GLN A 1 152 ? 10.647 -2.688 -22.335 1.00 97.31 152 GLN A N 1
ATOM 1092 C CA . GLN A 1 152 ? 10.945 -1.254 -22.429 1.00 97.31 152 GLN A CA 1
ATOM 1093 C C . GLN A 1 152 ? 10.689 -0.525 -21.103 1.00 97.31 152 GLN A C 1
ATOM 1095 O O . GLN A 1 152 ? 11.533 0.259 -20.667 1.00 97.31 152 GLN A O 1
ATOM 1100 N N . LEU A 1 153 ? 9.591 -0.838 -20.409 1.00 96.44 153 LEU A N 1
ATOM 1101 C CA . LEU A 1 153 ? 9.308 -0.322 -19.067 1.00 96.44 153 LEU A CA 1
ATOM 1102 C C . LEU A 1 153 ? 10.413 -0.710 -18.081 1.00 96.44 153 LEU A C 1
ATOM 1104 O O . LEU A 1 153 ? 10.891 0.133 -17.324 1.00 96.44 153 LEU A O 1
ATOM 1108 N N . SER A 1 154 ? 10.878 -1.961 -18.135 1.00 96.19 154 SER A N 1
ATOM 1109 C CA . SER A 1 154 ? 11.996 -2.431 -17.306 1.00 96.19 154 SER A CA 1
ATOM 1110 C C . SER A 1 154 ? 13.268 -1.611 -17.544 1.00 96.19 154 SER A C 1
ATOM 1112 O O . SER A 1 154 ? 13.942 -1.225 -16.589 1.00 96.19 154 SER A O 1
ATOM 1114 N N . VAL A 1 155 ? 13.594 -1.313 -18.808 1.00 97.69 155 VAL A N 1
ATOM 1115 C CA . VAL A 1 155 ? 14.743 -0.462 -19.166 1.00 97.69 155 VAL A CA 1
ATOM 1116 C C . VAL A 1 155 ? 14.564 0.952 -18.617 1.00 97.69 155 VAL A C 1
ATOM 1118 O O . VAL A 1 155 ? 15.484 1.490 -18.001 1.00 97.69 155 VAL A O 1
ATOM 1121 N N . PHE A 1 156 ? 13.379 1.541 -18.790 1.00 97.69 156 PHE A N 1
ATOM 1122 C CA . PHE A 1 156 ? 13.087 2.876 -18.283 1.00 97.69 156 PHE A CA 1
ATOM 1123 C C . PHE A 1 156 ? 13.246 2.955 -16.762 1.00 97.69 156 PHE A C 1
ATOM 1125 O O . PHE A 1 156 ? 14.014 3.791 -16.286 1.00 97.69 156 PHE A O 1
ATOM 1132 N N . TYR A 1 157 ? 12.600 2.073 -15.994 1.00 97.00 157 TYR A N 1
ATOM 1133 C CA . TYR A 1 157 ? 12.652 2.107 -14.526 1.00 97.00 157 TYR A CA 1
ATOM 1134 C C . TYR A 1 157 ? 14.038 1.789 -13.948 1.00 97.00 157 TYR A C 1
ATOM 1136 O O . TYR A 1 157 ? 14.359 2.265 -12.863 1.00 97.00 157 TYR A O 1
ATOM 1144 N N . ARG A 1 158 ? 14.896 1.074 -14.691 1.00 96.56 158 ARG A N 1
ATOM 1145 C CA . ARG A 1 158 ? 16.316 0.885 -14.337 1.00 96.56 158 ARG A CA 1
ATOM 1146 C C . ARG A 1 158 ? 17.185 2.114 -14.579 1.00 96.56 158 ARG A C 1
ATOM 1148 O O . ARG A 1 158 ? 18.263 2.214 -13.999 1.00 96.56 158 ARG A O 1
ATOM 1155 N N . SER A 1 159 ? 16.762 3.036 -15.442 1.00 97.75 159 SER A N 1
ATOM 1156 C CA . SER A 1 159 ? 17.526 4.257 -15.697 1.00 97.75 159 SER A CA 1
ATOM 1157 C C . SER A 1 159 ? 17.542 5.174 -14.461 1.00 97.75 159 SER A C 1
ATOM 1159 O O . SER A 1 159 ? 16.580 5.176 -13.686 1.00 97.75 159 SER A O 1
ATOM 1161 N N . PRO A 1 160 ? 18.570 6.032 -14.287 1.00 97.31 160 PRO A N 1
ATOM 1162 C CA . PRO A 1 160 ? 18.592 7.016 -13.200 1.00 97.31 160 PRO A CA 1
ATOM 1163 C C . PRO A 1 160 ? 17.358 7.928 -13.185 1.00 97.31 160 PRO A C 1
ATOM 1165 O O . PRO A 1 160 ? 16.862 8.297 -12.120 1.00 97.31 160 PRO A O 1
ATOM 1168 N N . LEU A 1 161 ? 16.835 8.271 -14.369 1.00 97.56 161 LEU A N 1
ATOM 1169 C CA . LEU A 1 161 ? 15.622 9.072 -14.499 1.00 97.56 161 LEU A CA 1
ATOM 1170 C C . LEU A 1 161 ? 14.377 8.294 -14.059 1.00 97.56 161 LEU A C 1
ATOM 1172 O O . LEU A 1 161 ? 13.576 8.833 -13.300 1.00 97.56 161 LEU A O 1
ATOM 1176 N N . GLY A 1 162 ? 14.221 7.043 -14.495 1.00 96.88 162 GLY A N 1
ATOM 1177 C CA . GLY A 1 162 ? 13.084 6.200 -14.114 1.00 96.88 162 GLY A CA 1
ATOM 1178 C C . GLY A 1 162 ? 13.060 5.891 -12.619 1.00 96.88 162 GLY A C 1
ATOM 1179 O O . GLY A 1 162 ? 12.015 6.029 -11.985 1.00 96.88 162 GLY A O 1
ATOM 1180 N N . ALA A 1 163 ? 14.217 5.592 -12.024 1.00 94.81 163 ALA A N 1
ATOM 1181 C CA . ALA A 1 163 ? 14.351 5.416 -10.579 1.00 94.81 163 ALA A CA 1
ATOM 1182 C C . ALA A 1 163 ? 13.994 6.702 -9.810 1.00 94.81 163 ALA A C 1
ATOM 1184 O O . ALA A 1 163 ? 13.240 6.660 -8.835 1.00 94.81 163 ALA A O 1
ATOM 1185 N N . LYS A 1 164 ? 14.470 7.867 -10.278 1.00 96.44 164 LYS A N 1
ATOM 1186 C CA . LYS A 1 164 ? 14.109 9.173 -9.703 1.00 96.44 164 LYS A CA 1
ATOM 1187 C C . LYS A 1 164 ? 12.610 9.455 -9.828 1.00 96.44 164 LYS A C 1
ATOM 1189 O O . LYS A 1 164 ? 12.008 9.938 -8.872 1.00 96.44 164 LYS A O 1
ATOM 1194 N N . MET A 1 165 ? 12.010 9.155 -10.979 1.00 96.00 165 MET A N 1
ATOM 1195 C CA . MET A 1 165 ? 10.575 9.323 -11.211 1.00 96.00 165 MET A CA 1
ATOM 1196 C C . MET A 1 165 ? 9.766 8.456 -10.246 1.00 96.00 165 MET A C 1
ATOM 1198 O O . MET A 1 165 ? 8.862 8.961 -9.584 1.00 96.00 165 MET A O 1
ATOM 1202 N N . LEU A 1 166 ? 10.125 7.179 -10.104 1.00 93.50 166 LEU A N 1
ATOM 1203 C CA . LEU A 1 166 ? 9.465 6.254 -9.187 1.00 93.50 166 LEU A CA 1
ATOM 1204 C C . LEU A 1 166 ? 9.538 6.746 -7.732 1.00 93.50 166 LEU A C 1
ATOM 1206 O O . LEU A 1 166 ? 8.520 6.780 -7.045 1.00 93.50 166 LEU A O 1
ATOM 1210 N N . ALA A 1 167 ? 10.713 7.200 -7.287 1.00 93.44 167 ALA A N 1
ATOM 1211 C CA . ALA A 1 167 ? 10.909 7.719 -5.934 1.00 93.44 167 ALA A CA 1
ATOM 1212 C C . ALA A 1 167 ? 10.144 9.031 -5.667 1.00 93.44 167 ALA A C 1
ATOM 1214 O O . ALA A 1 167 ? 9.659 9.251 -4.558 1.00 93.44 167 ALA A O 1
ATOM 1215 N N . LEU A 1 168 ? 10.027 9.913 -6.666 1.00 96.25 168 LEU A N 1
ATOM 1216 C CA . LEU A 1 168 ? 9.347 11.205 -6.520 1.00 96.25 168 LEU A CA 1
ATOM 1217 C C . LEU A 1 168 ? 7.835 11.144 -6.760 1.00 96.25 168 LEU A C 1
ATOM 1219 O O . LEU A 1 168 ? 7.130 12.048 -6.313 1.00 96.25 168 LEU A O 1
ATOM 1223 N N . SER A 1 169 ? 7.324 10.104 -7.424 1.00 94.19 169 SER A N 1
ATOM 1224 C CA . SER A 1 169 ? 5.906 10.000 -7.798 1.00 94.19 169 SER A CA 1
ATOM 1225 C C . SER A 1 169 ? 4.945 10.193 -6.611 1.00 94.19 169 SER A C 1
ATOM 1227 O O . SER A 1 169 ? 4.055 11.038 -6.728 1.00 94.19 169 SER A O 1
ATOM 1229 N N . PRO A 1 170 ? 5.133 9.546 -5.437 1.00 91.94 170 PRO A N 1
ATOM 1230 C CA . PRO A 1 170 ? 4.242 9.754 -4.290 1.00 91.94 170 PRO A CA 1
ATOM 1231 C C . PRO A 1 170 ? 4.249 11.200 -3.777 1.00 91.94 170 PRO A C 1
ATOM 1233 O O . PRO A 1 170 ? 3.200 11.752 -3.444 1.00 91.94 170 PRO A O 1
ATOM 1236 N N . LYS A 1 171 ? 5.427 11.841 -3.750 1.00 96.31 171 LYS A N 1
ATOM 1237 C CA . LYS A 1 171 ? 5.580 13.238 -3.324 1.00 96.31 171 LYS A CA 1
ATOM 1238 C C . LYS A 1 171 ? 4.847 14.181 -4.275 1.00 96.31 171 LYS A C 1
ATOM 1240 O O . LYS A 1 171 ? 4.073 15.016 -3.820 1.00 96.31 171 LYS A O 1
ATOM 1245 N N . LEU A 1 172 ? 5.054 14.016 -5.581 1.00 97.56 172 LEU A N 1
ATOM 1246 C CA . LEU A 1 172 ? 4.411 14.846 -6.600 1.00 97.56 172 LEU A CA 1
ATOM 1247 C C . LEU A 1 172 ? 2.886 14.693 -6.577 1.00 97.56 172 LEU A C 1
ATOM 1249 O O . LEU A 1 172 ? 2.177 15.694 -6.655 1.00 97.56 172 LEU A O 1
ATOM 1253 N N . MET A 1 173 ? 2.374 13.468 -6.414 1.00 96.44 173 MET A N 1
ATOM 1254 C CA . MET A 1 173 ? 0.934 13.234 -6.258 1.00 96.44 173 MET A CA 1
ATOM 1255 C C . MET A 1 173 ? 0.383 13.923 -5.003 1.00 96.44 173 MET A C 1
ATOM 1257 O O . MET A 1 173 ? -0.639 14.604 -5.079 1.00 96.44 173 MET A O 1
ATOM 1261 N N . SER A 1 174 ? 1.069 13.794 -3.863 1.00 96.31 174 SER A N 1
ATOM 1262 C CA . SER A 1 174 ? 0.671 14.430 -2.600 1.00 96.31 174 SER A CA 1
ATOM 1263 C C . SER A 1 174 ? 0.631 15.959 -2.706 1.00 96.31 174 SER A C 1
ATOM 1265 O O . SER A 1 174 ? -0.390 16.584 -2.411 1.00 96.31 174 SER A O 1
ATOM 1267 N N . GLU A 1 175 ? 1.706 16.571 -3.205 1.00 98.00 175 GLU A N 1
ATOM 1268 C CA . GLU A 1 175 ? 1.786 18.023 -3.390 1.00 98.00 175 GLU A CA 1
ATOM 1269 C C . GLU A 1 175 ? 0.759 18.521 -4.417 1.00 98.00 175 GLU A C 1
ATOM 1271 O O . GLU A 1 175 ? 0.110 19.548 -4.202 1.00 98.00 175 GLU A O 1
ATOM 1276 N N . GLY A 1 176 ? 0.542 17.768 -5.499 1.00 97.94 176 GLY A N 1
ATOM 1277 C CA . GLY A 1 176 ? -0.481 18.062 -6.500 1.00 97.94 176 GLY A CA 1
ATOM 1278 C C . GLY A 1 176 ? -1.890 18.108 -5.906 1.00 97.94 176 GLY A C 1
ATOM 1279 O O . GLY A 1 176 ? -2.630 19.064 -6.148 1.00 97.94 176 GLY A O 1
ATOM 1280 N N . MET A 1 177 ? -2.247 17.133 -5.062 1.00 97.56 177 MET A N 1
ATOM 1281 C CA . MET A 1 177 ? -3.534 17.130 -4.355 1.00 97.56 177 MET A CA 1
ATOM 1282 C C . MET A 1 177 ? -3.683 18.339 -3.423 1.00 97.56 177 MET A C 1
ATOM 1284 O O . MET A 1 177 ? -4.728 18.990 -3.433 1.00 97.56 177 MET A O 1
ATOM 1288 N N . GLN A 1 178 ? -2.642 18.689 -2.660 1.00 97.94 178 GLN A N 1
ATOM 1289 C CA . GLN A 1 178 ? -2.662 19.862 -1.773 1.00 97.94 178 GLN A CA 1
ATOM 1290 C C . GLN A 1 178 ? -2.850 21.172 -2.550 1.00 97.94 178 GLN A C 1
ATOM 1292 O O . GLN A 1 178 ? -3.604 22.057 -2.135 1.00 97.94 178 GLN A O 1
ATOM 1297 N N . ILE A 1 179 ? -2.186 21.303 -3.702 1.00 98.31 179 ILE A N 1
ATOM 1298 C CA . ILE A 1 179 ? -2.379 22.441 -4.604 1.00 98.31 179 ILE A CA 1
ATOM 1299 C C . ILE A 1 179 ? -3.827 22.472 -5.102 1.00 98.31 179 ILE A C 1
ATOM 1301 O O . ILE A 1 179 ? -4.458 23.529 -5.046 1.00 98.31 179 ILE A O 1
ATOM 1305 N N . GLY A 1 180 ? -4.369 21.328 -5.528 1.00 97.62 180 GLY A N 1
ATOM 1306 C CA . GLY A 1 180 ? -5.760 21.195 -5.961 1.00 97.62 180 GLY A CA 1
ATOM 1307 C C . GLY A 1 180 ? -6.749 21.675 -4.898 1.00 97.62 180 GLY A C 1
ATOM 1308 O O . GLY A 1 180 ? -7.573 22.547 -5.174 1.00 97.62 180 GLY A O 1
ATOM 1309 N N . GLN A 1 181 ? -6.604 21.202 -3.658 1.00 96.81 181 GLN A N 1
ATOM 1310 C CA . GLN A 1 181 ? -7.430 21.627 -2.522 1.00 96.81 181 GLN A CA 1
ATOM 1311 C C . GLN A 1 181 ? -7.363 23.144 -2.297 1.00 96.81 181 GLN A C 1
ATOM 1313 O O . GLN A 1 181 ? -8.395 23.801 -2.154 1.00 96.81 181 GLN A O 1
ATOM 1318 N N . ARG A 1 182 ? -6.160 23.733 -2.344 1.00 97.50 182 ARG A N 1
ATOM 1319 C CA . ARG A 1 182 ? -5.970 25.186 -2.197 1.00 97.50 182 ARG A CA 1
ATOM 1320 C C . ARG A 1 182 ? -6.640 25.974 -3.325 1.00 97.50 182 ARG A C 1
ATOM 1322 O O . ARG A 1 182 ? -7.210 27.038 -3.086 1.00 97.50 182 ARG A O 1
ATOM 1329 N N . VAL A 1 183 ? -6.556 25.483 -4.561 1.00 98.00 183 VAL A N 1
ATOM 1330 C CA . VAL A 1 183 ? -7.199 26.112 -5.723 1.00 98.00 183 VAL A CA 1
ATOM 1331 C C . VAL A 1 183 ? -8.718 26.064 -5.589 1.00 98.00 183 VAL A C 1
ATOM 1333 O O . VAL A 1 183 ? -9.357 27.098 -5.779 1.00 98.00 183 VAL A O 1
ATOM 1336 N N . VAL A 1 184 ? -9.283 24.910 -5.223 1.00 97.31 184 VAL A N 1
ATOM 1337 C CA . VAL A 1 184 ? -10.727 24.750 -4.996 1.00 97.31 184 VAL A CA 1
ATOM 1338 C C . VAL A 1 184 ? -11.201 25.688 -3.889 1.00 97.31 184 VAL A C 1
ATOM 1340 O O . VAL A 1 184 ? -12.122 26.462 -4.122 1.00 97.31 184 VAL A O 1
ATOM 1343 N N . ALA A 1 185 ? -10.530 25.711 -2.735 1.00 95.00 185 ALA A N 1
ATOM 1344 C CA . ALA A 1 185 ? -10.897 26.583 -1.618 1.00 95.00 185 ALA A CA 1
ATOM 1345 C C . ALA A 1 185 ? -10.929 28.070 -2.020 1.00 95.00 185 ALA A C 1
ATOM 1347 O O . ALA A 1 185 ? -11.898 28.772 -1.730 1.00 95.00 185 ALA A O 1
ATOM 1348 N N . ARG A 1 186 ? -9.918 28.542 -2.768 1.00 96.44 186 ARG A N 1
ATOM 1349 C CA . ARG A 1 186 ? -9.888 29.925 -3.279 1.00 96.44 186 ARG A CA 1
ATOM 1350 C C . ARG A 1 186 ? -11.018 30.239 -4.257 1.00 96.44 186 ARG A C 1
ATOM 1352 O O . ARG A 1 186 ? -11.465 31.378 -4.297 1.00 96.44 186 ARG A O 1
ATOM 1359 N N . ARG A 1 187 ? -11.450 29.267 -5.066 1.00 96.75 187 ARG A N 1
ATOM 1360 C CA . ARG A 1 187 ? -12.524 29.450 -6.059 1.00 96.75 187 ARG A CA 1
ATOM 1361 C C . ARG A 1 187 ? -13.925 29.282 -5.464 1.00 96.75 187 ARG A C 1
ATOM 1363 O O . ARG A 1 187 ? -14.858 29.895 -5.967 1.00 96.75 187 ARG A O 1
ATOM 1370 N N . MET A 1 188 ? -14.072 28.499 -4.397 1.00 95.44 188 MET A N 1
ATOM 1371 C CA . MET A 1 188 ? -15.350 28.292 -3.709 1.00 95.44 188 MET A CA 1
ATOM 1372 C C . MET A 1 188 ? -15.814 29.519 -2.930 1.00 95.44 188 MET A C 1
ATOM 1374 O O . MET A 1 188 ? -17.003 29.815 -2.938 1.00 95.44 188 MET A O 1
ATOM 1378 N N . ALA A 1 189 ? -14.896 30.268 -2.314 1.00 91.06 189 ALA A N 1
ATOM 1379 C CA . ALA A 1 189 ? -15.247 31.470 -1.558 1.00 91.06 189 ALA A CA 1
ATOM 1380 C C . ALA A 1 189 ? -16.078 32.499 -2.367 1.00 91.06 189 ALA A C 1
ATOM 1382 O O . ALA A 1 189 ? -17.175 32.837 -1.919 1.00 91.06 189 ALA A O 1
ATOM 1383 N N . PRO A 1 190 ? -15.645 32.966 -3.559 1.00 94.81 190 PRO A N 1
ATOM 1384 C CA . PRO A 1 190 ? -16.441 33.911 -4.343 1.00 94.81 190 PRO A CA 1
ATOM 1385 C C . PRO A 1 190 ? -17.727 33.291 -4.907 1.00 94.81 190 PRO A C 1
ATOM 1387 O O . PRO A 1 190 ? -18.736 33.983 -4.995 1.00 94.81 190 PRO A O 1
ATOM 1390 N N . LEU A 1 191 ? -17.732 31.994 -5.245 1.00 95.94 191 LEU A N 1
ATOM 1391 C CA . LEU A 1 191 ? -18.952 31.319 -5.700 1.00 95.94 191 LEU A CA 1
ATOM 1392 C C . LEU A 1 191 ? -20.028 31.325 -4.604 1.00 95.94 191 LEU A C 1
ATOM 1394 O O . LEU A 1 191 ? -21.174 31.666 -4.872 1.00 95.94 191 LEU A O 1
ATOM 1398 N N . MET A 1 192 ? -19.658 31.000 -3.363 1.00 94.00 192 MET A N 1
ATOM 1399 C CA . MET A 1 192 ? -20.595 31.016 -2.235 1.00 94.00 192 MET A CA 1
ATOM 1400 C C . MET A 1 192 ? -21.145 32.420 -1.969 1.00 94.00 192 MET A C 1
ATOM 1402 O O . MET A 1 192 ? -22.331 32.561 -1.686 1.00 94.00 192 MET A O 1
ATOM 1406 N N . GLN A 1 193 ? -20.320 33.461 -2.121 1.00 93.44 193 GLN A N 1
ATOM 1407 C CA . GLN A 1 193 ? -20.780 34.850 -2.022 1.00 93.44 193 GLN A CA 1
ATOM 1408 C C . GLN A 1 193 ? -21.801 35.195 -3.114 1.00 93.44 193 GLN A C 1
ATOM 1410 O O . GLN A 1 193 ? -22.821 35.817 -2.826 1.00 93.44 193 GLN A O 1
ATOM 1415 N N . GLN A 1 194 ? -21.560 34.765 -4.356 1.00 93.69 194 GLN A N 1
ATOM 1416 C CA . GLN A 1 194 ? -22.495 34.979 -5.464 1.00 93.69 194 GLN A CA 1
ATOM 1417 C C . GLN A 1 194 ? -23.828 34.260 -5.240 1.00 93.69 194 GLN A C 1
ATOM 1419 O O . GLN A 1 194 ? -24.882 34.856 -5.454 1.00 93.69 194 GLN A O 1
ATOM 1424 N N . LEU A 1 195 ? -23.794 33.009 -4.774 1.00 93.81 195 LEU A N 1
ATOM 1425 C CA . LEU A 1 195 ? -25.003 32.240 -4.475 1.00 93.81 195 LEU A CA 1
ATOM 1426 C C . LEU A 1 195 ? -25.822 32.891 -3.352 1.00 93.81 195 LEU A C 1
ATOM 1428 O O . LEU A 1 195 ? -27.028 33.064 -3.500 1.00 93.81 195 LEU A O 1
ATOM 1432 N N . GLN A 1 196 ? -25.169 33.341 -2.277 1.00 93.00 196 GLN A N 1
ATOM 1433 C CA . GLN A 1 196 ? -25.838 34.058 -1.186 1.00 93.00 196 GLN A CA 1
ATOM 1434 C C . GLN A 1 196 ? -26.486 35.365 -1.658 1.00 93.00 196 GLN A C 1
ATOM 1436 O O . GLN A 1 196 ? -27.618 35.663 -1.278 1.00 93.00 196 GLN A O 1
ATOM 1441 N N . ALA A 1 197 ? -25.798 36.137 -2.504 1.00 92.25 197 ALA A N 1
ATOM 1442 C CA . ALA A 1 197 ? -26.346 37.370 -3.064 1.00 92.25 197 ALA A CA 1
ATOM 1443 C C . ALA A 1 197 ? -27.564 37.101 -3.967 1.00 92.25 197 ALA A C 1
ATOM 1445 O O . ALA A 1 197 ? -28.571 37.803 -3.870 1.00 92.25 197 ALA A O 1
ATOM 1446 N N . ALA A 1 198 ? -27.505 36.058 -4.802 1.00 88.75 198 ALA A N 1
ATOM 1447 C CA . ALA A 1 198 ? -28.615 35.661 -5.666 1.00 88.75 198 ALA A CA 1
ATOM 1448 C C . ALA A 1 198 ? -29.845 35.200 -4.863 1.00 88.75 198 ALA A C 1
ATOM 1450 O O . ALA A 1 198 ? -30.970 35.580 -5.182 1.00 88.75 198 ALA A O 1
ATOM 1451 N N . GLU A 1 199 ? -29.646 34.439 -3.783 1.00 86.75 199 GLU A N 1
ATOM 1452 C CA . GLU A 1 199 ? -30.734 34.027 -2.887 1.00 86.75 199 GLU A CA 1
ATOM 1453 C C . GLU A 1 199 ? -31.404 35.216 -2.187 1.00 86.75 199 GLU A C 1
ATOM 1455 O O . GLU A 1 199 ? -32.626 35.237 -2.025 1.00 86.75 199 GLU A O 1
ATOM 1460 N N . GLN A 1 200 ? -30.623 36.215 -1.767 1.00 83.62 200 GLN A N 1
ATOM 1461 C CA . GLN A 1 200 ? -31.157 37.429 -1.147 1.00 83.62 200 GLN A CA 1
ATOM 1462 C C . GLN A 1 200 ? -31.951 38.275 -2.146 1.00 83.62 200 GLN A C 1
ATOM 1464 O O . GLN A 1 200 ? -33.042 38.739 -1.811 1.00 83.62 200 GLN A O 1
ATOM 1469 N N . ALA A 1 201 ? -31.453 38.419 -3.377 1.00 79.44 201 ALA A N 1
ATOM 1470 C CA . ALA A 1 201 ? -32.169 39.106 -4.448 1.00 79.44 201 ALA A CA 1
ATOM 1471 C C . ALA A 1 201 ? -33.498 38.405 -4.786 1.00 79.44 201 ALA A C 1
ATOM 1473 O O . ALA A 1 201 ? -34.538 39.056 -4.845 1.00 79.44 201 ALA A O 1
ATOM 1474 N N . GLY A 1 202 ? -33.499 37.071 -4.896 1.00 76.38 202 GLY A N 1
ATOM 1475 C CA . GLY A 1 202 ? -34.718 36.294 -5.145 1.00 76.38 202 GLY A CA 1
ATOM 1476 C C . GLY A 1 202 ? -35.760 36.402 -4.022 1.00 76.38 202 GLY A C 1
ATOM 1477 O O . GLY A 1 202 ? -36.958 36.454 -4.295 1.00 76.38 202 GLY A O 1
ATOM 1478 N N . LYS A 1 203 ? -35.329 36.494 -2.756 1.00 72.31 203 LYS A N 1
ATOM 1479 C CA . LYS A 1 203 ? -36.232 36.721 -1.609 1.00 72.31 203 LYS A CA 1
ATOM 1480 C C . LYS A 1 203 ? -36.808 38.141 -1.579 1.00 72.31 203 LYS A C 1
ATOM 1482 O O . LYS A 1 203 ? -37.964 38.305 -1.200 1.00 72.31 203 LYS A O 1
ATOM 1487 N N . ALA A 1 204 ? -36.035 39.152 -1.977 1.00 63.59 204 ALA A N 1
ATOM 1488 C CA . ALA A 1 204 ? -36.504 40.538 -2.059 1.00 63.59 204 ALA A CA 1
ATOM 1489 C C . ALA A 1 204 ? -37.539 40.736 -3.183 1.00 63.59 204 ALA A C 1
ATOM 1491 O O . ALA A 1 204 ? -38.521 41.455 -3.003 1.00 63.59 204 ALA A O 1
ATOM 1492 N N . GLU A 1 205 ? -37.367 40.041 -4.310 1.00 58.94 205 GLU A N 1
ATOM 1493 C CA . GLU A 1 205 ? -38.310 40.080 -5.432 1.00 58.94 205 GLU A CA 1
ATOM 1494 C C . GLU A 1 205 ? -39.645 39.390 -5.094 1.00 58.94 205 GLU A C 1
ATOM 1496 O O . GLU A 1 205 ? -40.710 39.896 -5.436 1.00 58.94 205 GLU A O 1
ATOM 1501 N N . GLN A 1 206 ? -39.615 38.304 -4.310 1.00 57.66 206 GLN A N 1
ATOM 1502 C CA . GLN A 1 206 ? -40.824 37.631 -3.805 1.00 57.66 206 GLN A CA 1
ATOM 1503 C C . GLN A 1 206 ? -41.553 38.407 -2.692 1.00 57.66 206 GLN A C 1
ATOM 1505 O O . GLN A 1 206 ? -42.739 38.179 -2.462 1.00 57.66 206 GLN A O 1
ATOM 1510 N N . ALA A 1 207 ? -40.868 39.321 -1.997 1.00 57.91 207 ALA A N 1
ATOM 1511 C CA . ALA A 1 207 ? -41.439 40.132 -0.920 1.00 57.91 207 ALA A CA 1
ATOM 1512 C C . ALA A 1 207 ? -42.099 41.436 -1.408 1.00 57.91 207 ALA A C 1
ATOM 1514 O O . ALA A 1 207 ? -42.684 42.158 -0.598 1.00 57.91 207 ALA A O 1
ATOM 1515 N N . THR A 1 208 ? -42.030 41.751 -2.707 1.00 51.09 208 THR A N 1
ATOM 1516 C CA . THR A 1 208 ? -42.712 42.923 -3.274 1.00 51.09 208 THR A CA 1
ATOM 1517 C C . THR A 1 208 ? -44.174 42.561 -3.568 1.00 51.09 208 THR A C 1
ATOM 1519 O O . THR A 1 208 ? -44.427 41.734 -4.444 1.00 51.09 208 THR A O 1
ATOM 1522 N N . PRO A 1 209 ? -45.169 43.129 -2.856 1.00 50.31 209 PRO A N 1
ATOM 1523 C CA . PRO A 1 209 ? -46.563 42.773 -3.076 1.00 50.31 209 PRO A CA 1
ATOM 1524 C C . PRO A 1 209 ? -47.020 43.261 -4.455 1.00 50.31 209 PRO A C 1
ATOM 1526 O O . PRO A 1 209 ? -46.933 44.448 -4.771 1.00 50.31 209 PRO A O 1
ATOM 1529 N N . ALA A 1 210 ? -47.553 42.341 -5.262 1.00 57.19 210 ALA A N 1
ATOM 1530 C CA . ALA A 1 210 ? -48.323 42.656 -6.458 1.00 57.19 210 ALA A CA 1
ATOM 1531 C C . ALA A 1 210 ? -49.577 43.441 -6.043 1.00 57.19 210 ALA A C 1
ATOM 1533 O O . ALA A 1 210 ? -50.609 42.864 -5.707 1.00 57.19 210 ALA A O 1
ATOM 1534 N N . GLY A 1 211 ? -49.479 44.767 -5.984 1.00 55.34 211 GLY A N 1
ATOM 1535 C CA . GLY A 1 211 ? -50.580 45.566 -5.471 1.00 55.34 211 GLY A CA 1
ATOM 1536 C C . GLY A 1 211 ? -50.326 47.058 -5.509 1.00 55.34 211 GLY A C 1
ATOM 1537 O O . GLY A 1 211 ? -50.103 47.661 -4.467 1.00 55.34 211 GLY A O 1
ATOM 1538 N N . LYS A 1 212 ? -50.427 47.640 -6.705 1.00 52.34 212 LYS A N 1
ATOM 1539 C CA . LYS A 1 212 ? -51.171 48.886 -6.950 1.00 52.34 212 LYS A CA 1
ATOM 1540 C C . LYS A 1 212 ? -51.359 49.064 -8.459 1.00 52.34 212 LYS A C 1
ATOM 1542 O O . LYS A 1 212 ? -50.564 49.699 -9.139 1.00 52.34 212 LYS A O 1
ATOM 1547 N N . VAL A 1 213 ? -52.426 48.453 -8.975 1.00 53.72 213 VAL A N 1
ATOM 1548 C CA . VAL A 1 213 ? -53.091 48.935 -10.191 1.00 53.72 213 VAL A CA 1
ATOM 1549 C C . VAL A 1 213 ? -53.920 50.129 -9.728 1.00 53.72 213 VAL A C 1
ATOM 1551 O O . VAL A 1 213 ? -54.959 49.947 -9.094 1.00 53.72 213 VAL A O 1
ATOM 1554 N N . GLU A 1 214 ? -53.397 51.336 -9.919 1.00 50.72 214 GLU A N 1
ATOM 1555 C CA . GLU A 1 214 ? -54.140 52.568 -9.653 1.00 50.72 214 GLU A CA 1
ATOM 1556 C C . GLU A 1 214 ? -54.925 52.951 -10.919 1.00 50.72 214 GLU A C 1
ATOM 1558 O O . GLU A 1 214 ? -54.432 52.782 -12.035 1.00 50.72 214 GLU A O 1
ATOM 1563 N N . LYS A 1 215 ? -56.188 53.328 -10.699 1.00 45.41 215 LYS A N 1
ATOM 1564 C CA . LYS A 1 215 ? -57.213 53.666 -11.695 1.00 45.41 215 LYS A CA 1
ATOM 1565 C C . LYS A 1 215 ? -56.886 54.923 -12.490 1.00 45.41 215 LYS A C 1
ATOM 1567 O O . LYS A 1 215 ? -56.315 55.852 -11.882 1.00 45.41 215 LYS A O 1
#

Secondary structure (DSSP, 8-state):
-----------------------------------------PPPPPPPHHHHHHHHHHHHHTTHHHHHHHHHHHHHHHHHHHHHHHHHHHHHH-TTS-HHHHHHHHHHHHHHHHHHHHHHHHHHH-HHHHHHHHHHHHHHHHHHS-HHHHHHHHHHHHSHHHHHHHHHHHHHHHHHHHHHHHHHHHHHHHHHHHHHHHHHHHHHHHTS-------

pLDDT: mean 80.8, std 22.31, range [33.06, 98.31]

Foldseek 3Di:
DDDDDDDDDDDDDDDDDDDDDDDDDDDDDDPDDPDPPPPPPDPQDDDDPLLLVLLVLLCVLLVVLVVLLVVLVVCLVCVLVVVLVVQLVVLVPDPVDDPVRSVVSSVVVVVCSVVVSVVSSVVSNPSVVSVVVSVRCSSVCVVPDDSVVSNVSSVQSNDPNNVVCSVCVVVCVVVVVVVVVVVCVVVVVVVVVVVVVVVVVVVVVVPDDPDDPDD

Organism: NCBI:txid758825